Protein AF-A0A961FK27-F1 (afdb_monomer_lite)

Sequence (360 aa):
MPAPTNRRQLLAEVFAARARIEELSWQSATGVRHDESEMAHLGLHLSELIEAYRNSLGSIPLSRCPFTQQVWSRRMDISGLEGLWWDYEAPVRVAEMEPEHFVALTGSLRPSTLLEDFPFLCKPGPEVPYVLRFLMQRPGIKAVMSRLPIGPHEGTAITYFSETPAAGFAVPNEWGSSRHAFIAADGGLVTTQDRISDDEFDYDLRPYLAQGQLLWIHPDDGDLALQSGVSDCPYLDQAGRRSPLFISRGQVWTAEDPPDIEESSDDIPMVDFSDVMAEIESELDAEESPAPRAKAAPSPPPSKSAAHCPHCGGDVRPGAKFCGHCGKAMPPPSASLCPACGGEVRPGAKFCGHCGQSLK

pLDDT: mean 82.95, std 18.23, range [29.12, 98.81]

Foldseek 3Di:
DPDLDDLVVLLVLLQVLVVVLVVVVVCVVVVNDDDPVSNVVSVVVNVVSLVSLQVPFDWAFQAAAPQPRHTDTARDQQQACQRQCLQAERRRGDAEADPQFWFAKAKAKDDDPFHDAHAGKGWQFWNADWDQQVQLPDPQKAWEWEWGRRNPMIMIMITITGPGGPPPDDGAAHGSYQWNWHQDPVRDIDIDGDDDDLVRTGQPCQVCLQVQRYWYADHPDPSNDTHGHDPPDPRHPDDTGSATWIDHRRDIAGPVGDDPPPPPPPDPDPPVVVVVVVVVVVVVVVVDDDDDDDDDDDDDDDDDDFDAAPVPRHTDDPQDQARPPPRHGGDHDDFDADPVPRHTHDPPDQADPPPRHGDD

Radius of gyration: 27.5 Å; chains: 1; bounding box: 90×51×54 Å

Structure (mmCIF, N/CA/C/O backbone):
data_AF-A0A961FK27-F1
#
_entry.id   AF-A0A961FK27-F1
#
loop_
_atom_site.group_PDB
_atom_site.id
_atom_site.type_symbol
_atom_site.label_atom_id
_atom_site.label_alt_id
_atom_site.label_comp_id
_atom_site.label_asym_id
_atom_site.label_entity_id
_atom_site.label_seq_id
_atom_site.pdbx_PDB_ins_code
_atom_site.Cartn_x
_atom_site.Cartn_y
_atom_site.Cartn_z
_atom_site.occupancy
_atom_site.B_iso_or_equiv
_atom_site.auth_seq_id
_atom_site.auth_comp_id
_atom_site.auth_asym_id
_atom_site.auth_atom_id
_atom_site.pdbx_PDB_model_num
ATOM 1 N N . MET A 1 1 ? 1.743 26.028 -18.413 1.00 32.88 1 MET A N 1
ATOM 2 C CA . MET A 1 1 ? 1.292 24.795 -17.742 1.00 32.88 1 MET A CA 1
ATOM 3 C C . MET A 1 1 ? 1.045 23.782 -18.842 1.00 32.88 1 MET A C 1
ATOM 5 O O . MET A 1 1 ? 0.198 24.086 -19.678 1.00 32.88 1 MET A O 1
ATOM 9 N N . PRO A 1 2 ? 1.818 22.688 -18.957 1.00 36.44 2 PRO A N 1
ATOM 10 C CA . PRO A 1 2 ? 1.435 21.631 -19.885 1.00 36.44 2 PRO A CA 1
ATOM 11 C C . PRO A 1 2 ? 0.045 21.124 -19.472 1.00 36.44 2 PRO A C 1
ATOM 13 O O . PRO A 1 2 ? -0.284 21.111 -18.284 1.00 36.44 2 PRO A O 1
ATOM 16 N N . ALA A 1 3 ? -0.806 20.830 -20.456 1.00 35.84 3 ALA A N 1
ATOM 17 C CA . ALA A 1 3 ? -2.140 20.285 -20.219 1.00 35.84 3 ALA A CA 1
ATOM 18 C C . ALA A 1 3 ? -2.038 19.014 -19.352 1.00 35.84 3 ALA A C 1
ATOM 20 O O . ALA A 1 3 ? -1.019 18.329 -19.442 1.00 35.84 3 ALA A O 1
ATOM 21 N N . PRO A 1 4 ? -3.046 18.676 -18.525 1.00 49.88 4 PRO A N 1
ATOM 22 C CA . PRO A 1 4 ? -3.044 17.397 -17.828 1.00 49.88 4 PRO A CA 1
ATOM 23 C C . PRO A 1 4 ? -3.036 16.279 -18.875 1.00 49.88 4 PRO A C 1
ATOM 25 O O . PRO A 1 4 ? -4.046 16.021 -19.532 1.00 49.88 4 PRO A O 1
ATOM 28 N N . THR A 1 5 ? -1.870 15.665 -19.081 1.00 59.44 5 THR A N 1
ATOM 29 C CA . THR A 1 5 ? -1.715 14.486 -19.930 1.00 59.44 5 THR A CA 1
ATOM 30 C C . THR A 1 5 ? -2.660 13.411 -19.407 1.00 59.44 5 THR A C 1
ATOM 32 O O . THR A 1 5 ? -2.725 13.159 -18.203 1.00 59.44 5 THR A O 1
ATOM 35 N N . ASN A 1 6 ? -3.432 12.796 -20.303 1.00 86.25 6 ASN A N 1
ATOM 36 C CA . ASN A 1 6 ? -4.312 11.682 -19.964 1.00 86.25 6 ASN A CA 1
ATOM 37 C C . ASN A 1 6 ? -3.489 10.598 -19.240 1.00 86.25 6 ASN A C 1
ATOM 39 O O . ASN A 1 6 ? -2.493 10.138 -19.793 1.00 86.25 6 ASN A O 1
ATOM 43 N N . ARG A 1 7 ? -3.895 10.180 -18.028 1.00 91.19 7 ARG A N 1
ATOM 44 C CA . ARG A 1 7 ? -3.196 9.159 -17.217 1.00 91.19 7 ARG A CA 1
ATOM 45 C C . ARG A 1 7 ? -2.777 7.942 -18.047 1.00 91.19 7 ARG A C 1
ATOM 47 O O . ARG A 1 7 ? -1.647 7.484 -17.933 1.00 91.19 7 ARG A O 1
ATOM 54 N N . ARG A 1 8 ? -3.663 7.449 -18.919 1.00 91.56 8 ARG A N 1
ATOM 55 C CA . ARG A 1 8 ? -3.389 6.290 -19.781 1.00 91.56 8 ARG A CA 1
ATOM 56 C C . ARG A 1 8 ? -2.256 6.554 -20.771 1.00 91.56 8 ARG A C 1
ATOM 58 O O . ARG A 1 8 ? -1.428 5.681 -20.994 1.00 91.56 8 ARG A O 1
ATOM 65 N N . GLN A 1 9 ? -2.230 7.747 -21.361 1.00 93.50 9 GLN A N 1
ATOM 66 C CA . GLN A 1 9 ? -1.157 8.160 -22.263 1.00 93.50 9 GLN A CA 1
ATOM 67 C C . GLN A 1 9 ? 0.166 8.273 -21.500 1.00 93.50 9 GLN A C 1
ATOM 69 O O . GLN A 1 9 ? 1.176 7.745 -21.949 1.00 93.50 9 GLN A O 1
ATOM 74 N N . LEU A 1 10 ? 0.136 8.888 -20.317 1.00 94.81 10 LEU A N 1
ATOM 75 C CA . LEU A 1 10 ? 1.312 9.046 -19.470 1.00 94.81 10 LEU A CA 1
ATOM 76 C C . LEU A 1 10 ? 1.933 7.695 -19.086 1.00 94.81 10 LEU A C 1
ATOM 78 O O . LEU A 1 10 ? 3.140 7.516 -19.209 1.00 94.81 10 LEU A O 1
ATOM 82 N N . LEU A 1 11 ? 1.111 6.729 -18.666 1.00 96.12 11 LEU A N 1
ATOM 83 C CA . LEU A 1 11 ? 1.573 5.376 -18.343 1.00 96.12 11 LEU A CA 1
ATOM 84 C C . LEU A 1 11 ? 2.131 4.648 -19.571 1.00 96.12 11 LEU A C 1
ATOM 86 O O . LEU A 1 11 ? 3.184 4.023 -19.475 1.00 96.12 11 LEU A O 1
ATOM 90 N N . ALA A 1 12 ? 1.478 4.771 -20.731 1.00 95.88 12 ALA A N 1
ATOM 91 C CA . ALA A 1 12 ? 1.972 4.181 -21.974 1.00 95.88 12 ALA A CA 1
ATOM 92 C C . ALA A 1 12 ? 3.357 4.731 -22.364 1.00 95.88 12 ALA A C 1
ATOM 94 O O . ALA A 1 12 ? 4.239 3.958 -22.736 1.00 95.88 12 ALA A O 1
ATOM 95 N N . GLU A 1 13 ? 3.569 6.043 -22.228 1.00 97.00 13 GLU A N 1
ATOM 96 C CA . GLU A 1 13 ? 4.865 6.685 -22.477 1.00 97.00 13 GLU A CA 1
ATOM 97 C C . GLU A 1 13 ? 5.931 6.221 -21.469 1.00 97.00 13 GLU A C 1
ATOM 99 O O . GLU A 1 13 ? 7.050 5.896 -21.868 1.00 97.00 13 GLU A O 1
ATOM 104 N N . VAL A 1 14 ? 5.582 6.089 -20.181 1.00 97.06 14 VAL A N 1
ATOM 105 C CA . VAL A 1 14 ? 6.494 5.541 -19.158 1.00 97.06 14 VAL A CA 1
ATOM 106 C C . VAL A 1 14 ? 6.915 4.113 -19.495 1.00 97.06 14 VAL A C 1
ATOM 108 O O . VAL A 1 14 ? 8.103 3.795 -19.426 1.00 97.06 14 VAL A O 1
ATOM 111 N N . PHE A 1 15 ? 5.967 3.244 -19.848 1.00 96.50 15 PHE A N 1
ATOM 112 C CA . PHE A 1 15 ? 6.268 1.847 -20.159 1.00 96.50 15 PHE A CA 1
ATOM 113 C C . PHE A 1 15 ? 7.113 1.715 -21.423 1.00 96.50 15 PHE A C 1
ATOM 115 O O . PHE A 1 15 ? 8.078 0.952 -21.418 1.00 96.50 15 PHE A O 1
ATOM 122 N N . ALA A 1 16 ? 6.824 2.504 -22.460 1.00 96.50 16 ALA A N 1
ATOM 123 C CA . ALA A 1 16 ? 7.639 2.540 -23.670 1.00 96.50 16 ALA A CA 1
ATOM 124 C C . ALA A 1 16 ? 9.077 3.000 -23.376 1.00 96.50 16 ALA A C 1
ATOM 126 O O . ALA A 1 16 ? 10.031 2.368 -23.829 1.00 96.50 16 ALA A O 1
ATOM 127 N N . ALA A 1 17 ? 9.246 4.056 -22.571 1.00 96.12 17 ALA A N 1
ATOM 128 C CA . ALA A 1 17 ? 10.566 4.550 -22.187 1.00 96.12 17 ALA A CA 1
ATOM 129 C C . ALA A 1 17 ? 11.351 3.519 -21.357 1.00 96.12 17 ALA A C 1
ATOM 131 O O . ALA A 1 17 ? 12.523 3.279 -21.639 1.00 96.12 17 ALA A O 1
ATOM 132 N N . ARG A 1 18 ? 10.712 2.870 -20.370 1.00 95.69 18 ARG A N 1
ATOM 133 C CA . ARG A 1 18 ? 11.338 1.810 -19.557 1.00 95.69 18 ARG A CA 1
ATOM 134 C C . ARG A 1 18 ? 11.779 0.621 -20.413 1.00 95.69 18 ARG A C 1
ATOM 136 O O . ARG A 1 18 ? 12.932 0.218 -20.308 1.00 95.69 18 ARG A O 1
ATOM 143 N N . ALA A 1 19 ? 10.904 0.126 -21.289 1.00 94.69 19 ALA A N 1
ATOM 144 C CA . ALA A 1 19 ? 11.217 -0.990 -22.182 1.00 94.69 19 ALA A CA 1
ATOM 145 C C . ALA A 1 19 ? 12.392 -0.662 -23.116 1.00 94.69 19 ALA A C 1
ATOM 147 O O . ALA A 1 19 ? 13.288 -1.482 -23.301 1.00 94.69 19 ALA A O 1
ATOM 148 N N . ARG A 1 20 ? 12.442 0.563 -23.658 1.00 95.88 20 ARG A N 1
ATOM 149 C CA . ARG A 1 20 ? 13.555 0.992 -24.512 1.00 95.88 20 ARG A CA 1
ATOM 150 C C . ARG A 1 20 ? 14.869 1.122 -23.739 1.00 95.88 20 ARG A C 1
ATOM 152 O O . ARG A 1 20 ? 15.914 0.737 -24.253 1.00 95.88 20 ARG A O 1
ATOM 159 N N . ILE A 1 21 ? 14.833 1.640 -22.510 1.00 93.56 21 ILE A N 1
ATOM 160 C CA . ILE A 1 21 ? 16.023 1.711 -21.645 1.00 93.56 21 ILE A CA 1
ATOM 161 C C . ILE A 1 21 ? 16.544 0.307 -21.326 1.00 93.56 21 ILE A C 1
ATOM 163 O O . ILE A 1 21 ? 17.754 0.089 -21.366 1.00 93.56 21 ILE A O 1
ATOM 167 N N . GLU A 1 22 ? 15.656 -0.640 -21.028 1.00 91.69 22 GLU A N 1
ATOM 168 C CA . GLU A 1 22 ? 16.016 -2.039 -20.780 1.00 91.69 22 GLU A CA 1
ATOM 169 C C . GLU A 1 22 ? 16.667 -2.678 -22.016 1.00 91.69 22 GLU A C 1
ATOM 171 O O . GLU A 1 22 ? 17.753 -3.249 -21.911 1.00 91.69 22 GLU A O 1
ATOM 176 N N . GLU A 1 23 ? 16.081 -2.487 -23.201 1.00 92.62 23 GLU A N 1
ATOM 177 C CA . GLU A 1 23 ? 16.636 -2.960 -24.475 1.00 92.62 23 GLU A CA 1
ATOM 178 C C . GLU A 1 23 ? 18.043 -2.394 -24.743 1.00 92.62 23 GLU A C 1
ATOM 180 O O . GLU A 1 23 ? 18.971 -3.144 -25.047 1.00 92.62 23 GLU A O 1
ATOM 185 N N . LEU A 1 24 ? 18.230 -1.078 -24.588 1.00 91.25 24 LEU A N 1
ATOM 186 C CA . LEU A 1 24 ? 19.531 -0.418 -24.755 1.00 91.25 24 LEU A CA 1
ATOM 187 C C . LEU A 1 24 ? 20.557 -0.899 -23.719 1.00 91.25 24 LEU A C 1
ATOM 189 O O . LEU A 1 24 ? 21.740 -1.061 -24.029 1.00 91.25 24 LEU A O 1
ATOM 193 N N . SER A 1 25 ? 20.116 -1.156 -22.486 1.00 89.25 25 SER A N 1
ATOM 194 C CA . SER A 1 25 ? 20.975 -1.690 -21.424 1.00 89.25 25 SER A CA 1
ATOM 195 C C . SER A 1 25 ? 21.452 -3.102 -21.765 1.00 89.25 25 SER A C 1
ATOM 197 O O . SER A 1 25 ? 22.638 -3.401 -21.615 1.00 89.25 25 SER A O 1
ATOM 199 N N . TRP A 1 26 ? 20.566 -3.949 -22.296 1.00 89.62 26 TRP A N 1
ATOM 200 C CA . TRP A 1 26 ? 20.927 -5.281 -22.780 1.00 89.62 26 TRP A CA 1
ATOM 201 C C . TRP A 1 26 ? 21.892 -5.210 -23.969 1.00 89.62 26 TRP A C 1
ATOM 203 O O . TRP A 1 26 ? 22.934 -5.859 -23.944 1.00 89.62 26 TRP A O 1
ATOM 213 N N . GLN A 1 27 ? 21.618 -4.350 -24.956 1.00 89.19 27 GLN A N 1
ATOM 214 C CA . GLN A 1 27 ? 22.511 -4.125 -26.100 1.00 89.19 27 GLN A CA 1
ATOM 215 C C . GLN A 1 27 ? 23.916 -3.700 -25.655 1.00 89.19 27 GLN A C 1
ATOM 217 O O . GLN A 1 27 ? 24.909 -4.211 -26.172 1.00 89.19 27 GLN A O 1
ATOM 222 N N . SER A 1 28 ? 24.006 -2.811 -24.661 1.00 86.19 28 SER A N 1
ATOM 223 C CA . SER A 1 28 ? 25.276 -2.410 -24.045 1.00 86.19 28 SER A CA 1
ATOM 224 C C . SER A 1 28 ? 26.017 -3.612 -23.460 1.00 86.19 28 SER A C 1
ATOM 226 O O . SER A 1 28 ? 27.209 -3.789 -23.709 1.00 86.19 28 SER A O 1
ATOM 228 N N . ALA A 1 29 ? 25.304 -4.445 -22.697 1.00 88.25 29 ALA A N 1
ATOM 229 C CA . ALA A 1 29 ? 25.861 -5.616 -22.030 1.00 88.25 29 ALA A CA 1
ATOM 230 C C . ALA A 1 29 ? 26.346 -6.686 -23.024 1.00 88.25 29 ALA A C 1
ATOM 232 O O . ALA A 1 29 ? 27.349 -7.345 -22.764 1.00 88.25 29 ALA A O 1
ATOM 233 N N . THR A 1 30 ? 25.693 -6.824 -24.181 1.00 91.00 30 THR A N 1
ATOM 234 C CA . THR A 1 30 ? 26.077 -7.774 -25.240 1.00 91.00 30 THR A CA 1
ATOM 235 C C . THR A 1 30 ? 27.015 -7.177 -26.297 1.00 91.00 30 THR A C 1
ATOM 237 O O . THR A 1 30 ? 27.235 -7.787 -27.343 1.00 91.00 30 THR A O 1
ATOM 240 N N . GLY A 1 31 ? 27.553 -5.972 -26.075 1.00 85.94 31 GLY A N 1
ATOM 241 C CA . GLY A 1 31 ? 28.494 -5.315 -26.992 1.00 85.94 31 GLY A CA 1
ATOM 242 C C . GLY A 1 31 ? 27.875 -4.803 -28.300 1.00 85.94 31 GLY A C 1
ATOM 243 O O . GLY A 1 31 ? 28.600 -4.450 -29.236 1.00 85.94 31 GLY A O 1
ATOM 244 N N . VAL A 1 32 ? 26.544 -4.740 -28.385 1.00 86.81 32 VAL A N 1
ATOM 245 C CA . VAL A 1 32 ? 25.821 -4.155 -29.517 1.00 86.81 32 VAL A CA 1
ATOM 246 C C . VAL A 1 32 ? 25.917 -2.632 -29.429 1.00 86.81 32 VAL A C 1
ATOM 248 O O . VAL A 1 32 ? 25.524 -2.000 -28.445 1.00 86.81 32 VAL A O 1
ATOM 251 N N . ARG A 1 33 ? 26.451 -2.019 -30.491 1.00 80.94 33 ARG A N 1
ATOM 252 C CA . ARG A 1 33 ? 26.549 -0.560 -30.590 1.00 80.94 33 ARG A CA 1
ATOM 253 C C . ARG A 1 33 ? 25.161 0.063 -30.666 1.00 80.94 33 ARG A C 1
ATOM 255 O O . ARG A 1 33 ? 24.382 -0.265 -31.556 1.00 80.94 33 ARG A O 1
ATOM 262 N N . HIS A 1 34 ? 24.924 1.026 -29.794 1.00 80.81 34 HIS A N 1
ATOM 263 C CA . HIS A 1 34 ? 23.740 1.869 -29.756 1.00 80.81 34 HIS A CA 1
ATOM 264 C C . HIS A 1 34 ? 24.176 3.316 -29.484 1.00 80.81 34 HIS A C 1
ATOM 266 O O . HIS A 1 34 ? 25.346 3.583 -29.195 1.00 80.81 34 HIS A O 1
ATOM 272 N N . ASP A 1 35 ? 23.253 4.260 -29.639 1.00 83.75 35 ASP A N 1
ATOM 273 C CA . ASP A 1 35 ? 23.514 5.669 -29.364 1.00 83.75 35 ASP A CA 1
ATOM 274 C C . ASP A 1 35 ? 23.483 5.922 -27.848 1.00 83.75 35 ASP A C 1
ATOM 276 O O . ASP A 1 35 ? 22.423 5.905 -27.224 1.00 83.75 35 ASP A O 1
ATOM 280 N N . GLU A 1 36 ? 24.647 6.179 -27.245 1.00 79.88 36 GLU A N 1
ATOM 281 C CA . GLU A 1 36 ? 24.761 6.488 -25.811 1.00 79.88 36 GLU A CA 1
ATOM 282 C C . GLU A 1 36 ? 23.948 7.735 -25.413 1.00 79.88 36 GLU A C 1
ATOM 284 O O . GLU A 1 36 ? 23.478 7.844 -24.276 1.00 79.88 36 GLU A O 1
ATOM 289 N N . SER A 1 37 ? 23.734 8.674 -26.345 1.00 89.38 37 SER A N 1
ATOM 290 C CA . SER A 1 37 ? 22.927 9.867 -26.083 1.00 89.38 37 SER A CA 1
ATOM 291 C C . SER A 1 37 ? 21.433 9.547 -25.985 1.00 89.38 37 SER A C 1
ATOM 293 O O . SER A 1 37 ? 20.716 10.220 -25.245 1.00 89.38 37 SER A O 1
ATOM 295 N N . GLU A 1 38 ? 20.961 8.488 -26.653 1.00 92.50 38 GLU A N 1
ATOM 296 C CA . GLU A 1 38 ? 19.568 8.037 -26.585 1.00 92.50 38 GLU A CA 1
ATOM 297 C C . GLU A 1 38 ? 19.201 7.619 -25.157 1.00 92.50 38 GLU A C 1
ATOM 299 O O . GLU A 1 38 ? 18.191 8.077 -24.620 1.00 92.50 38 GLU A O 1
ATOM 304 N N . MET A 1 39 ? 20.054 6.825 -24.501 1.00 89.94 39 MET A N 1
ATOM 305 C CA . MET A 1 39 ? 19.828 6.367 -23.126 1.00 89.94 39 MET A CA 1
ATOM 306 C C . MET A 1 39 ? 19.745 7.543 -22.142 1.00 89.94 39 MET A C 1
ATOM 308 O O . MET A 1 39 ? 18.864 7.573 -21.281 1.00 89.94 39 MET A O 1
ATOM 312 N N . ALA A 1 40 ? 20.618 8.543 -22.296 1.00 91.19 40 ALA A N 1
ATOM 313 C CA . ALA A 1 40 ? 20.594 9.745 -21.467 1.00 91.19 40 ALA A CA 1
ATOM 314 C C . ALA A 1 40 ? 19.307 10.566 -21.675 1.00 91.19 40 ALA A C 1
ATOM 316 O O . ALA A 1 40 ? 18.680 10.987 -20.699 1.00 91.19 40 ALA A O 1
ATOM 317 N N . HIS A 1 41 ? 18.880 10.762 -22.928 1.00 94.94 41 HIS A N 1
ATOM 318 C CA . HIS A 1 41 ? 17.632 11.464 -23.241 1.00 94.94 41 HIS A CA 1
ATOM 319 C C . HIS A 1 41 ? 16.403 10.721 -22.705 1.00 94.94 41 HIS A C 1
ATOM 321 O O . HIS A 1 41 ? 15.528 11.347 -22.107 1.00 94.94 41 HIS A O 1
ATOM 327 N N . LEU A 1 42 ? 16.355 9.394 -22.854 1.00 94.69 42 LEU A N 1
ATOM 328 C CA . LEU A 1 42 ? 15.283 8.561 -22.307 1.00 94.69 42 LEU A CA 1
ATOM 329 C C . LEU A 1 42 ? 15.245 8.615 -20.781 1.00 94.69 42 LEU A C 1
ATOM 331 O O . LEU A 1 42 ? 14.161 8.694 -20.213 1.00 94.69 42 LEU A O 1
ATOM 335 N N . GLY A 1 43 ? 16.400 8.626 -20.112 1.00 93.50 43 GLY A N 1
ATOM 336 C CA . GLY A 1 43 ? 16.476 8.771 -18.658 1.00 93.50 43 GLY A CA 1
ATOM 337 C C . GLY A 1 43 ? 15.897 10.101 -18.163 1.00 93.50 43 GLY A C 1
ATOM 338 O O . GLY A 1 43 ? 15.106 10.115 -17.217 1.00 93.50 43 GLY A O 1
ATOM 339 N N . LEU A 1 44 ? 16.233 11.214 -18.827 1.00 95.56 44 LEU A N 1
ATOM 340 C CA . LEU A 1 44 ? 15.661 12.530 -18.516 1.00 95.56 44 LEU A CA 1
ATOM 341 C C . LEU A 1 44 ? 14.151 12.560 -18.772 1.00 95.56 44 LEU A C 1
ATOM 343 O O . LEU A 1 44 ? 13.388 12.961 -17.895 1.00 95.56 44 LEU A O 1
ATOM 347 N N . HIS A 1 45 ? 13.717 12.070 -19.932 1.00 95.56 45 HIS A N 1
ATOM 348 C CA . HIS A 1 45 ? 12.304 12.027 -20.290 1.00 95.56 45 HIS A CA 1
ATOM 349 C C . HIS A 1 45 ? 11.491 11.148 -19.327 1.00 95.56 45 HIS A C 1
ATOM 351 O O . HIS A 1 45 ? 10.438 11.558 -18.845 1.00 95.56 45 HIS A O 1
ATOM 357 N N . LEU A 1 46 ? 12.004 9.969 -18.962 1.00 96.19 46 LEU A N 1
ATOM 358 C CA . LEU A 1 46 ? 11.376 9.091 -17.975 1.00 96.19 46 LEU A CA 1
ATOM 359 C C . LEU A 1 46 ? 11.242 9.785 -16.614 1.00 96.19 46 LEU A C 1
ATOM 361 O O . LEU A 1 46 ? 10.211 9.639 -15.956 1.00 96.19 46 LEU A O 1
ATOM 365 N N . SER A 1 47 ? 12.245 10.563 -16.197 1.00 95.94 47 SER A N 1
ATOM 366 C CA . SER A 1 47 ? 12.165 11.358 -14.969 1.00 95.94 47 SER A CA 1
ATOM 367 C C . SER A 1 47 ? 11.025 12.383 -15.027 1.00 95.94 47 SER A C 1
ATOM 369 O O . SER A 1 47 ? 10.262 12.491 -14.065 1.00 95.94 47 SER A O 1
ATOM 371 N N . GLU A 1 48 ? 10.870 13.095 -16.147 1.00 96.75 48 GLU A N 1
ATOM 372 C CA . GLU A 1 48 ? 9.778 14.059 -16.357 1.00 96.75 48 GLU A CA 1
ATOM 373 C C . GLU A 1 48 ? 8.402 13.378 -16.329 1.00 96.75 48 GLU A C 1
ATOM 375 O O . GLU A 1 48 ? 7.478 13.863 -15.673 1.00 96.75 48 GLU A O 1
ATOM 380 N N . LEU A 1 49 ? 8.266 12.222 -16.987 1.00 96.81 49 LEU A N 1
ATOM 381 C CA . LEU A 1 49 ? 7.024 11.445 -17.005 1.00 96.81 49 LEU A CA 1
ATOM 382 C C . LEU A 1 49 ? 6.654 10.920 -15.609 1.00 96.81 49 LEU A C 1
ATOM 384 O O . LEU A 1 49 ? 5.498 11.017 -15.191 1.00 96.81 49 LEU A O 1
ATOM 388 N N . ILE A 1 50 ? 7.629 10.394 -14.859 1.00 96.00 50 ILE A N 1
ATOM 389 C CA . ILE A 1 50 ? 7.431 9.925 -13.478 1.00 96.00 50 ILE A CA 1
ATOM 390 C C . ILE A 1 50 ? 7.009 11.082 -12.570 1.00 96.00 50 ILE A C 1
ATOM 392 O O . ILE A 1 50 ? 6.133 10.908 -11.718 1.00 96.00 50 ILE A O 1
ATOM 396 N N . GLU A 1 51 ? 7.607 12.262 -12.733 1.00 95.62 51 GLU A N 1
ATOM 397 C CA . GLU A 1 51 ? 7.223 13.451 -11.975 1.00 95.62 51 GLU A CA 1
ATOM 398 C C . GLU A 1 51 ? 5.807 13.919 -12.331 1.00 95.62 51 GLU A C 1
ATOM 400 O O . GLU A 1 51 ? 5.004 14.180 -11.430 1.00 95.62 51 GLU A O 1
ATOM 405 N N . ALA A 1 52 ? 5.459 13.952 -13.619 1.00 95.38 52 ALA A N 1
ATOM 406 C CA . ALA A 1 52 ? 4.103 14.253 -14.066 1.00 95.38 52 ALA A CA 1
ATOM 407 C C . ALA A 1 52 ? 3.083 13.261 -13.479 1.00 95.38 52 ALA A C 1
ATOM 409 O O . ALA A 1 52 ? 2.034 13.682 -12.988 1.00 95.38 52 ALA A O 1
ATOM 410 N N . TYR A 1 53 ? 3.413 11.964 -13.444 1.00 96.50 53 TYR A N 1
ATOM 411 C CA . TYR A 1 53 ? 2.554 10.933 -12.853 1.00 96.50 53 TYR A CA 1
ATOM 412 C C . TYR A 1 53 ? 2.389 11.170 -11.354 1.00 96.50 53 TYR A C 1
ATOM 414 O O . TYR A 1 53 ? 1.262 11.247 -10.864 1.00 96.50 53 TYR A O 1
ATOM 422 N N . ARG A 1 54 ? 3.497 11.376 -10.632 1.00 95.19 54 ARG A N 1
ATOM 423 C CA . ARG A 1 54 ? 3.492 11.655 -9.189 1.00 95.19 54 ARG A CA 1
ATOM 424 C C . ARG A 1 54 ? 2.618 12.865 -8.851 1.00 95.19 54 ARG A C 1
ATOM 426 O O . ARG A 1 54 ? 1.859 12.820 -7.886 1.00 95.19 54 ARG A O 1
ATOM 433 N N . ASN A 1 55 ? 2.707 13.926 -9.649 1.00 93.88 55 ASN A N 1
ATOM 434 C CA . ASN A 1 55 ? 1.944 15.159 -9.455 1.00 93.88 55 ASN A CA 1
ATOM 435 C C . ASN A 1 55 ? 0.459 15.015 -9.822 1.00 93.88 55 ASN A C 1
ATOM 437 O O . ASN A 1 55 ? -0.354 15.821 -9.374 1.00 93.88 55 ASN A O 1
ATOM 441 N N . SER A 1 56 ? 0.097 13.993 -10.602 1.00 93.31 56 SER A N 1
ATOM 442 C CA . SER A 1 56 ? -1.297 13.693 -10.943 1.00 93.31 56 SER A CA 1
ATOM 443 C C . SER A 1 56 ? -2.050 12.914 -9.856 1.00 93.31 56 SER A C 1
ATOM 445 O O . SER A 1 56 ? -3.277 12.848 -9.904 1.00 93.31 56 SER A O 1
ATOM 447 N N . LEU A 1 57 ? -1.342 12.340 -8.871 1.00 95.00 57 LEU A N 1
ATOM 448 C CA . LEU A 1 57 ? -1.951 11.536 -7.811 1.00 95.00 57 LEU A CA 1
ATOM 449 C C . LEU A 1 57 ? -2.891 12.376 -6.935 1.00 95.00 57 LEU A C 1
ATOM 451 O O . LEU A 1 57 ? -2.477 13.344 -6.289 1.00 95.00 57 LEU A O 1
ATOM 455 N N . GLY A 1 58 ? -4.159 11.965 -6.884 1.00 93.06 58 GLY A N 1
ATOM 456 C CA . GLY A 1 58 ? -5.183 12.572 -6.037 1.00 93.06 58 GLY A CA 1
ATOM 457 C C . GLY A 1 58 ? -5.028 12.180 -4.568 1.00 93.06 58 GLY A C 1
ATOM 458 O O . GLY A 1 58 ? -4.538 11.098 -4.256 1.00 93.06 58 GLY A O 1
ATOM 459 N N . SER A 1 59 ? -5.457 13.061 -3.660 1.00 95.31 59 SER A N 1
ATOM 460 C CA . SER A 1 59 ? -5.549 12.751 -2.228 1.00 95.31 59 SER A CA 1
ATOM 461 C C . SER A 1 59 ? -6.824 11.958 -1.956 1.00 95.31 59 SER A C 1
ATOM 463 O O . SER A 1 59 ? -7.927 12.471 -2.151 1.00 95.31 59 SER A O 1
ATOM 465 N N . ILE A 1 60 ? -6.665 10.707 -1.535 1.00 96.19 60 ILE A N 1
ATOM 466 C CA . ILE A 1 60 ? -7.756 9.765 -1.307 1.00 96.19 60 ILE A CA 1
ATOM 467 C C . ILE A 1 60 ? -8.017 9.665 0.196 1.00 96.19 60 ILE A C 1
ATOM 469 O O . ILE A 1 60 ? -7.098 9.297 0.931 1.00 96.19 60 ILE A O 1
ATOM 473 N N . PRO A 1 61 ? -9.228 9.987 0.682 1.00 96.94 61 PRO A N 1
ATOM 474 C CA . PRO A 1 61 ? -9.585 9.782 2.078 1.00 96.94 61 PRO A CA 1
ATOM 475 C C . PRO A 1 61 ? -9.774 8.282 2.323 1.00 96.94 61 PRO A C 1
ATOM 477 O O . PRO A 1 61 ? -10.639 7.649 1.724 1.00 96.94 61 PRO A O 1
ATOM 480 N N . LEU A 1 62 ? -8.924 7.704 3.171 1.00 96.19 62 LEU A N 1
ATOM 481 C CA . LEU A 1 62 ? -8.865 6.255 3.389 1.00 96.19 62 LEU A CA 1
ATOM 482 C C . LEU A 1 62 ? -9.362 5.861 4.772 1.00 96.19 62 LEU A C 1
ATOM 484 O O . LEU A 1 62 ? -9.859 4.757 4.953 1.00 96.19 62 LEU A O 1
ATOM 488 N N . SER A 1 63 ? -9.203 6.721 5.773 1.00 98.00 63 SER A N 1
ATOM 489 C CA . SER A 1 63 ? -9.483 6.341 7.153 1.00 98.00 63 SER A CA 1
ATOM 490 C C . SER A 1 63 ? -9.842 7.545 8.014 1.00 98.00 63 SER A C 1
ATOM 492 O O . SER A 1 63 ? -9.814 8.692 7.568 1.00 98.00 63 SER A O 1
ATOM 494 N N . ARG A 1 64 ? -10.157 7.288 9.280 1.00 97.81 64 ARG A N 1
ATOM 495 C CA . ARG A 1 64 ? -10.337 8.307 10.310 1.00 97.81 64 ARG A CA 1
ATOM 496 C C . ARG A 1 64 ? -9.564 7.884 11.549 1.00 97.81 64 ARG A C 1
ATOM 498 O O . ARG A 1 64 ? -9.718 6.768 12.035 1.00 97.81 64 ARG A O 1
ATOM 505 N N . CYS A 1 65 ? -8.725 8.777 12.061 1.00 97.44 65 CYS A N 1
ATOM 506 C CA . CYS A 1 65 ? -7.917 8.497 13.239 1.00 97.44 65 CYS A CA 1
ATOM 507 C C . CYS A 1 65 ? -8.832 8.224 14.448 1.00 97.44 65 CYS A C 1
ATOM 509 O O . CYS A 1 65 ? -9.643 9.085 14.797 1.00 97.44 65 CYS A O 1
ATOM 511 N N . PRO A 1 66 ? -8.698 7.081 15.139 1.00 97.81 66 PRO A N 1
ATOM 512 C CA . PRO A 1 66 ? -9.565 6.742 16.263 1.00 97.81 66 PRO A CA 1
ATOM 513 C C . PRO A 1 66 ? -9.308 7.584 17.518 1.00 97.81 66 PRO A C 1
ATOM 515 O O . PRO A 1 66 ? -10.148 7.597 18.417 1.00 97.81 66 PRO A O 1
ATOM 518 N N . PHE A 1 67 ? -8.184 8.302 17.573 1.00 96.25 67 PHE A N 1
ATOM 519 C CA . PHE A 1 67 ? -7.804 9.157 18.699 1.00 96.25 67 PHE A CA 1
ATOM 520 C C . PHE A 1 67 ? -8.219 10.615 18.485 1.00 96.25 67 PHE A C 1
ATOM 522 O O . PHE A 1 67 ? -8.802 11.229 19.374 1.00 96.25 67 PHE A O 1
ATOM 529 N N . THR A 1 68 ? -7.979 11.165 17.290 1.00 96.00 68 THR A N 1
ATOM 530 C CA . THR A 1 68 ? -8.263 12.582 16.985 1.00 96.00 68 THR A CA 1
ATOM 531 C C . THR A 1 68 ? -9.559 12.796 16.217 1.00 96.00 68 THR A C 1
ATOM 533 O O . THR A 1 68 ? -9.986 13.937 16.056 1.00 96.00 68 THR A O 1
ATOM 536 N N . GLN A 1 69 ? -10.167 11.725 15.702 1.00 96.06 69 GLN A N 1
ATOM 537 C CA . GLN A 1 69 ? -11.314 11.765 14.795 1.00 96.06 69 GLN A CA 1
ATOM 538 C C . GLN A 1 69 ? -11.045 12.526 13.489 1.00 96.06 69 GLN A C 1
ATOM 540 O O . GLN A 1 69 ? -11.986 12.818 12.762 1.00 96.06 69 GLN A O 1
ATOM 545 N N . GLN A 1 70 ? -9.797 12.847 13.145 1.00 96.19 70 GLN A N 1
ATOM 546 C CA . GLN A 1 70 ? -9.473 13.500 11.875 1.00 96.19 70 GLN A CA 1
ATOM 547 C C . GLN A 1 70 ? -9.456 12.485 10.729 1.00 96.19 70 GLN A C 1
ATOM 549 O O . GLN A 1 70 ? -8.994 11.358 10.908 1.00 96.19 70 GLN A O 1
ATOM 554 N N . VAL A 1 71 ? -9.946 12.892 9.553 1.00 97.25 71 VAL A N 1
ATOM 555 C CA . VAL A 1 71 ? -9.807 12.092 8.329 1.00 97.25 71 VAL A CA 1
ATOM 556 C C . VAL A 1 71 ? -8.331 11.977 7.980 1.00 97.25 71 VAL A C 1
ATOM 558 O O . VAL A 1 71 ? -7.599 12.967 7.997 1.00 97.25 71 VAL A O 1
ATOM 561 N N . TRP A 1 72 ? -7.920 10.759 7.662 1.00 95.88 72 TRP A N 1
ATOM 562 C CA . TRP A 1 72 ? -6.603 10.446 7.154 1.00 95.88 72 TRP A CA 1
ATOM 563 C C . TRP A 1 72 ? -6.703 10.112 5.666 1.00 95.88 72 TRP A C 1
ATOM 565 O O . TRP A 1 72 ? -7.511 9.270 5.255 1.00 95.88 72 TRP A O 1
ATOM 575 N N . SER A 1 73 ? -5.871 10.781 4.874 1.00 95.69 73 SER A N 1
ATOM 576 C CA . SER A 1 73 ? -5.841 10.651 3.421 1.00 95.69 73 SER A CA 1
ATOM 577 C C . SER A 1 73 ? -4.434 10.339 2.937 1.00 95.69 73 SER A C 1
ATOM 579 O O . SER A 1 73 ? -3.457 10.725 3.580 1.00 95.69 73 SER A O 1
ATOM 581 N N . ARG A 1 74 ? -4.337 9.707 1.768 1.00 94.81 74 ARG A N 1
ATOM 582 C CA . ARG A 1 74 ? -3.065 9.420 1.100 1.00 94.81 74 ARG A CA 1
ATOM 583 C C . ARG A 1 74 ? -3.132 9.766 -0.375 1.00 94.81 74 ARG A C 1
ATOM 585 O O . ARG A 1 74 ? -4.154 9.523 -1.018 1.00 94.81 74 ARG A O 1
ATOM 592 N N . ARG A 1 75 ? -2.034 10.274 -0.940 1.00 95.38 75 ARG A N 1
ATOM 593 C CA . ARG A 1 75 ? -1.912 10.370 -2.399 1.00 95.38 75 ARG A CA 1
ATOM 594 C C . ARG A 1 75 ? -1.661 9.008 -3.037 1.00 95.38 75 ARG A C 1
ATOM 596 O O . ARG A 1 75 ? -0.608 8.401 -2.840 1.00 95.38 75 ARG A O 1
ATOM 603 N N . MET A 1 76 ? -2.644 8.536 -3.797 1.00 95.62 76 MET A N 1
ATOM 604 C CA . MET A 1 76 ? -2.703 7.164 -4.294 1.00 95.62 76 MET A CA 1
ATOM 605 C C . MET A 1 76 ? -3.369 7.101 -5.666 1.00 95.62 76 MET A C 1
ATOM 607 O O . MET A 1 76 ? -4.255 7.899 -5.970 1.00 95.62 76 MET A O 1
ATOM 611 N N . ASP A 1 77 ? -2.945 6.143 -6.489 1.00 96.75 77 ASP A N 1
ATOM 612 C CA . ASP A 1 77 ? -3.644 5.829 -7.731 1.00 96.75 77 ASP A CA 1
ATOM 613 C C . ASP A 1 77 ? -4.665 4.718 -7.490 1.00 96.75 77 ASP A C 1
ATOM 615 O O . ASP A 1 77 ? -4.311 3.562 -7.259 1.00 96.75 77 ASP A O 1
ATOM 619 N N . ILE A 1 78 ? -5.940 5.092 -7.529 1.00 96.69 78 ILE A N 1
ATOM 620 C CA . ILE A 1 78 ? -7.076 4.178 -7.367 1.00 96.69 78 ILE A CA 1
ATOM 621 C C . ILE A 1 78 ? -7.789 3.910 -8.697 1.00 96.69 78 ILE A C 1
ATOM 623 O O . ILE A 1 78 ? -8.881 3.351 -8.712 1.00 96.69 78 ILE A O 1
ATOM 627 N N . SER A 1 79 ? -7.214 4.338 -9.823 1.00 95.69 79 SER A N 1
ATOM 628 C CA . SER A 1 79 ? -7.854 4.182 -11.136 1.00 95.69 79 SER A CA 1
ATOM 629 C C . SER A 1 79 ? -7.716 2.761 -11.691 1.00 95.69 79 SER A C 1
ATOM 631 O O . SER A 1 79 ? -8.533 2.371 -12.518 1.00 95.69 79 SER A O 1
ATOM 633 N N . GLY A 1 80 ? -6.707 2.020 -11.227 1.00 95.19 80 GLY A N 1
ATOM 634 C CA . GLY A 1 80 ? -6.364 0.658 -11.638 1.00 95.19 80 GLY A CA 1
ATOM 635 C C . GLY A 1 80 ? -4.994 0.246 -11.083 1.00 95.19 80 GLY A C 1
ATOM 636 O O . GLY A 1 80 ? -4.262 1.076 -10.524 1.00 95.19 80 GLY A O 1
ATOM 637 N N . LEU A 1 81 ? -4.668 -1.041 -11.193 1.00 97.00 81 LEU A N 1
ATOM 638 C CA . LEU A 1 81 ? -3.406 -1.630 -10.730 1.00 97.00 81 LEU A CA 1
ATOM 639 C C . LEU A 1 81 ? -2.242 -1.391 -11.697 1.00 97.00 81 LEU A C 1
ATOM 641 O O . LEU A 1 81 ? -1.087 -1.585 -11.324 1.00 97.00 81 LEU A O 1
ATOM 645 N N . GLU A 1 82 ? -2.524 -0.912 -12.907 1.00 95.88 82 GLU A N 1
ATOM 646 C CA . GLU A 1 82 ? -1.524 -0.518 -13.899 1.00 95.88 82 GLU A CA 1
ATOM 647 C C . GLU A 1 82 ? -0.837 0.823 -13.568 1.00 95.88 82 GLU A C 1
ATOM 649 O O . GLU A 1 82 ? 0.163 1.195 -14.184 1.00 95.88 82 GLU A O 1
ATOM 654 N N . GLY A 1 83 ? -1.332 1.553 -12.565 1.00 97.06 83 GLY A N 1
ATOM 655 C CA . GLY A 1 83 ? -0.695 2.759 -12.041 1.00 97.06 83 GLY A CA 1
ATOM 656 C C . GLY A 1 83 ? 0.626 2.477 -11.318 1.00 97.06 83 GLY A C 1
ATOM 657 O O . GLY A 1 83 ? 0.708 1.596 -10.467 1.00 97.06 83 GLY A O 1
ATOM 658 N N . LEU A 1 84 ? 1.650 3.308 -11.548 1.00 97.50 84 LEU A N 1
ATOM 659 C CA . LEU A 1 84 ? 2.986 3.176 -10.935 1.00 97.50 84 LEU A CA 1
ATOM 660 C C . LEU A 1 84 ? 3.003 3.274 -9.396 1.00 97.50 84 LEU A C 1
ATOM 662 O O . LEU A 1 84 ? 4.048 3.073 -8.783 1.00 97.50 84 LEU A O 1
ATOM 666 N N . TRP A 1 85 ? 1.885 3.607 -8.744 1.00 97.06 85 TRP A N 1
ATOM 667 C CA . TRP A 1 85 ? 1.771 3.542 -7.281 1.00 97.06 85 TRP A CA 1
ATOM 668 C C . TRP A 1 85 ? 1.857 2.087 -6.777 1.00 97.06 85 TRP A C 1
ATOM 670 O O . TRP A 1 85 ? 2.383 1.840 -5.685 1.00 97.06 85 TRP A O 1
ATOM 680 N N . TRP A 1 86 ? 1.381 1.152 -7.610 1.00 97.44 86 TRP A N 1
ATOM 681 C CA . TRP A 1 86 ? 1.283 -0.292 -7.381 1.00 97.44 86 TRP A CA 1
ATOM 682 C C . TRP A 1 86 ? 2.488 -1.100 -7.874 1.00 97.44 86 TRP A C 1
ATOM 684 O O . TRP A 1 86 ? 2.518 -2.316 -7.680 1.00 97.44 86 TRP A O 1
ATOM 694 N N . ASP A 1 87 ? 3.471 -0.444 -8.494 1.00 96.75 87 ASP A N 1
ATOM 695 C CA . ASP A 1 87 ? 4.747 -1.057 -8.861 1.00 96.75 87 ASP A CA 1
ATOM 696 C C . ASP A 1 87 ? 5.491 -1.450 -7.579 1.00 96.75 87 ASP A C 1
ATOM 698 O O . ASP A 1 87 ? 5.922 -0.590 -6.814 1.00 96.75 87 ASP A O 1
ATOM 702 N N . TYR A 1 88 ? 5.598 -2.750 -7.304 1.00 94.31 88 TYR A N 1
ATOM 703 C CA . TYR A 1 88 ? 6.134 -3.252 -6.040 1.00 94.31 88 TYR A CA 1
ATOM 704 C C . TYR A 1 88 ? 7.618 -2.909 -5.855 1.00 94.31 88 TYR A C 1
ATOM 706 O O . TYR A 1 88 ? 8.072 -2.659 -4.733 1.00 94.31 88 TYR A O 1
ATOM 714 N N . GLU A 1 89 ? 8.386 -2.882 -6.941 1.00 91.31 89 GLU A N 1
ATOM 715 C CA . GLU A 1 89 ? 9.839 -2.698 -6.907 1.00 91.31 89 GLU A CA 1
ATOM 716 C C . GLU A 1 89 ? 10.226 -1.224 -7.050 1.00 91.31 89 GLU A C 1
ATOM 718 O O . GLU A 1 89 ? 11.080 -0.714 -6.313 1.00 91.31 89 GLU A O 1
ATOM 723 N N . ALA A 1 90 ? 9.546 -0.505 -7.943 1.00 92.75 90 ALA A N 1
ATOM 724 C CA . ALA A 1 90 ? 9.799 0.900 -8.231 1.00 92.75 90 ALA A CA 1
ATOM 725 C C . ALA A 1 90 ? 8.544 1.780 -8.066 1.00 92.75 90 ALA A C 1
ATOM 727 O O . ALA A 1 90 ? 8.207 2.541 -8.981 1.00 92.75 90 ALA A O 1
ATOM 728 N N . PRO A 1 91 ? 7.888 1.774 -6.885 1.00 95.06 91 PRO A N 1
ATOM 729 C CA . PRO A 1 91 ? 6.657 2.527 -6.685 1.00 95.06 91 PRO A CA 1
ATOM 730 C C . PRO A 1 91 ? 6.900 4.031 -6.798 1.00 95.06 91 PRO A C 1
ATOM 732 O O . PRO A 1 91 ? 7.826 4.575 -6.173 1.00 95.06 91 PRO A O 1
ATOM 735 N N . VAL A 1 92 ? 6.024 4.714 -7.533 1.00 95.06 92 VAL A N 1
ATOM 736 C CA . VAL A 1 92 ? 5.986 6.176 -7.625 1.00 95.06 92 VAL A CA 1
ATOM 737 C C . VAL A 1 92 ? 4.969 6.712 -6.625 1.00 95.06 92 VAL A C 1
ATOM 739 O O . VAL A 1 92 ? 3.760 6.680 -6.849 1.00 95.06 92 VAL A O 1
ATOM 742 N N . ARG A 1 93 ? 5.488 7.217 -5.505 1.00 93.00 93 ARG A N 1
ATOM 743 C CA . ARG A 1 93 ? 4.711 7.773 -4.389 1.00 93.00 93 ARG A CA 1
ATOM 744 C C . ARG A 1 93 ? 5.148 9.197 -4.091 1.00 93.00 93 ARG A C 1
ATOM 746 O O . ARG A 1 93 ? 6.221 9.634 -4.523 1.00 93.00 93 ARG A O 1
ATOM 753 N N . VAL A 1 94 ? 4.311 9.917 -3.355 1.00 89.75 94 VAL A N 1
ATOM 754 C CA . VAL A 1 94 ? 4.689 11.198 -2.761 1.00 89.75 94 VAL A CA 1
ATOM 755 C C . VAL A 1 94 ? 5.153 10.934 -1.337 1.00 89.75 94 VAL A C 1
ATOM 757 O O . VAL A 1 94 ? 4.453 10.265 -0.588 1.00 89.75 94 VAL A O 1
ATOM 760 N N . ALA A 1 95 ? 6.327 11.446 -0.969 1.00 83.25 95 ALA A N 1
ATOM 761 C CA . ALA A 1 95 ? 6.743 11.445 0.425 1.00 83.25 95 ALA A CA 1
ATOM 762 C C . ALA A 1 95 ? 5.898 12.480 1.180 1.00 83.25 95 ALA A C 1
ATOM 764 O O . ALA A 1 95 ? 5.939 13.671 0.864 1.00 83.25 95 ALA A O 1
ATOM 765 N N . GLU A 1 96 ? 5.106 12.017 2.140 1.00 83.31 96 GLU A N 1
ATOM 766 C CA . GLU A 1 96 ? 4.225 12.857 2.949 1.00 83.31 96 GLU A CA 1
ATOM 767 C C . GLU A 1 96 ? 4.716 12.857 4.405 1.00 83.31 96 GLU A C 1
ATOM 769 O O . GLU A 1 96 ? 5.397 11.930 4.852 1.00 83.31 96 GLU A O 1
ATOM 774 N N . MET A 1 97 ? 4.427 13.938 5.134 1.00 83.88 97 MET A N 1
ATOM 775 C CA . MET A 1 97 ? 4.624 13.947 6.583 1.00 83.88 97 MET A CA 1
ATOM 776 C C . MET A 1 97 ? 3.518 13.115 7.209 1.00 83.88 97 MET A C 1
ATOM 778 O O . MET A 1 97 ? 2.337 13.383 6.974 1.00 83.88 97 MET A O 1
ATOM 782 N N . GLU A 1 98 ? 3.899 12.124 8.005 1.00 86.25 98 GLU A N 1
ATOM 783 C CA . GLU A 1 98 ? 2.915 11.271 8.651 1.00 86.25 98 GLU A CA 1
ATOM 784 C C . GLU A 1 98 ? 2.289 11.973 9.860 1.00 86.25 98 GLU A C 1
ATOM 786 O O . GLU A 1 98 ? 3.003 12.591 10.658 1.00 86.25 98 GLU A O 1
ATOM 791 N N . PRO A 1 99 ? 0.958 11.897 10.028 1.00 86.25 99 PRO A N 1
ATOM 792 C CA . PRO A 1 99 ? 0.308 12.392 11.234 1.00 86.25 99 PRO A CA 1
ATOM 793 C C . PRO A 1 99 ? 0.801 11.657 12.481 1.00 86.25 99 PRO A C 1
ATOM 795 O O . PRO A 1 99 ? 1.116 10.476 12.424 1.00 86.25 99 PRO A O 1
ATOM 798 N N . GLU A 1 100 ? 0.780 12.335 13.628 1.00 85.62 100 GLU A N 1
ATOM 799 C CA . GLU A 1 100 ? 1.352 11.849 14.896 1.00 85.62 100 GLU A CA 1
ATOM 800 C C . GLU A 1 100 ? 0.933 10.421 15.286 1.00 85.62 100 GLU A C 1
ATOM 802 O O . GLU A 1 100 ? 1.757 9.635 15.746 1.00 85.62 100 GLU A O 1
ATOM 807 N N . HIS A 1 101 ? -0.343 10.085 15.087 1.00 92.12 101 HIS A N 1
ATOM 808 C CA . HIS A 1 101 ? -0.885 8.781 15.461 1.00 92.12 101 HIS A CA 1
ATOM 809 C C . HIS A 1 101 ? -0.745 7.730 14.356 1.00 92.12 101 HIS A C 1
ATOM 811 O O . HIS A 1 101 ? -1.074 6.578 14.607 1.00 92.12 101 HIS A O 1
ATOM 817 N N . PHE A 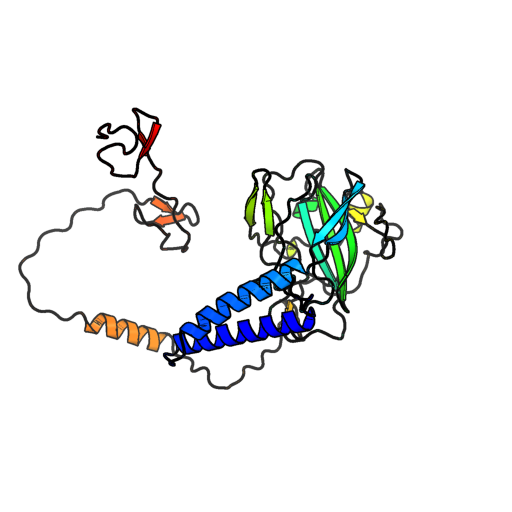1 102 ? -0.344 8.088 13.133 1.00 92.81 102 PHE A N 1
ATOM 818 C CA . PHE A 1 102 ? -0.247 7.132 12.029 1.00 92.81 102 PHE A CA 1
ATOM 819 C C . PHE A 1 102 ? 0.927 6.172 12.243 1.00 92.81 102 PHE A C 1
ATOM 821 O O . PHE A 1 102 ? 2.015 6.579 12.644 1.00 92.81 102 PHE A O 1
ATOM 828 N N . VAL A 1 103 ? 0.699 4.892 11.952 1.00 91.25 103 VAL A N 1
ATOM 829 C CA . VAL A 1 103 ? 1.726 3.846 12.042 1.00 91.25 103 VAL A CA 1
ATOM 830 C C . VAL A 1 103 ? 1.982 3.218 10.683 1.00 91.25 103 VAL A C 1
ATOM 832 O O . VAL A 1 103 ? 3.129 3.104 10.268 1.00 91.25 103 VAL A O 1
ATOM 835 N N . ALA A 1 104 ? 0.928 2.761 10.007 1.00 92.69 104 ALA A N 1
ATOM 836 C CA . ALA A 1 104 ? 1.068 1.990 8.781 1.00 92.69 104 ALA A CA 1
ATOM 837 C C . ALA A 1 104 ? -0.212 1.970 7.947 1.00 92.69 104 ALA A C 1
ATOM 839 O O . ALA A 1 104 ? -1.323 2.045 8.475 1.00 92.69 104 ALA A O 1
ATOM 840 N N . LEU A 1 105 ? -0.034 1.758 6.643 1.00 95.00 105 LEU A N 1
ATOM 841 C CA . LEU A 1 105 ? -1.089 1.413 5.700 1.00 95.00 105 LEU A CA 1
ATOM 842 C C . LEU A 1 105 ? -0.741 0.074 5.045 1.00 95.00 105 LEU A C 1
ATOM 844 O O . LEU A 1 105 ? 0.272 -0.035 4.354 1.00 95.00 105 LEU A O 1
ATOM 848 N N . THR A 1 106 ? -1.606 -0.915 5.233 1.00 96.00 106 THR A N 1
ATOM 849 C CA . THR A 1 106 ? -1.608 -2.183 4.486 1.00 96.00 106 THR A CA 1
ATOM 850 C C . THR A 1 106 ? -2.962 -2.359 3.804 1.00 96.00 106 THR A C 1
ATOM 852 O O . THR A 1 106 ? -3.844 -1.511 3.953 1.00 96.00 106 THR A O 1
ATOM 855 N N . GLY A 1 107 ? -3.173 -3.465 3.104 1.00 96.50 107 GLY A N 1
ATOM 856 C CA . GLY A 1 107 ? -4.488 -3.752 2.563 1.00 96.50 107 GLY A CA 1
ATOM 857 C C . GLY A 1 107 ? -4.586 -5.131 1.945 1.00 96.50 107 GLY A C 1
ATOM 858 O O . GLY A 1 107 ? -3.586 -5.815 1.737 1.00 96.50 107 GLY A O 1
ATOM 859 N N . SER A 1 108 ? -5.827 -5.510 1.679 1.00 97.75 108 SER A N 1
ATOM 860 C CA . SER A 1 108 ? -6.200 -6.690 0.900 1.00 97.75 108 SER A CA 1
ATOM 861 C C . SER A 1 108 ? -6.873 -6.240 -0.389 1.00 97.75 108 SER A C 1
ATOM 863 O O . SER A 1 108 ? -7.395 -5.122 -0.462 1.00 97.75 108 SER A O 1
ATOM 865 N N . LEU A 1 109 ? -6.867 -7.096 -1.404 1.00 97.88 109 LEU A N 1
ATOM 866 C CA . LEU A 1 109 ? -7.483 -6.809 -2.690 1.00 97.88 109 LEU A CA 1
ATOM 867 C C . LEU A 1 109 ? -8.110 -8.061 -3.278 1.00 97.88 109 LEU A C 1
ATOM 869 O O . LEU A 1 109 ? -7.420 -9.036 -3.568 1.00 97.88 109 LEU A O 1
ATOM 873 N N . ARG A 1 110 ? -9.414 -7.993 -3.533 1.00 97.38 110 ARG A N 1
ATOM 874 C CA . ARG A 1 110 ? -10.127 -8.966 -4.352 1.00 97.38 110 ARG A CA 1
ATOM 875 C C . ARG A 1 110 ? -10.015 -8.543 -5.819 1.00 97.38 110 ARG A C 1
ATOM 877 O O . ARG A 1 110 ? -10.584 -7.512 -6.200 1.00 97.38 110 ARG A O 1
ATOM 884 N N . PRO A 1 111 ? -9.284 -9.297 -6.656 1.00 96.00 111 PRO A N 1
ATOM 885 C CA . PRO A 1 111 ? -9.142 -8.936 -8.051 1.00 96.00 111 PRO A CA 1
ATOM 886 C C . PRO A 1 111 ? -10.452 -9.169 -8.813 1.00 96.00 111 PRO A C 1
ATOM 888 O O . PRO A 1 111 ? -11.175 -10.131 -8.557 1.00 96.00 111 PRO A O 1
ATOM 891 N N . SER A 1 112 ? -10.743 -8.297 -9.780 1.00 94.56 112 SER A N 1
ATOM 892 C CA . SER A 1 112 ? -11.757 -8.558 -10.797 1.00 94.56 112 SER A CA 1
ATOM 893 C C . SER A 1 112 ? -11.344 -9.724 -11.693 1.00 94.56 112 SER A C 1
ATOM 895 O O . SER A 1 112 ? -10.163 -10.046 -11.814 1.00 94.56 112 SER A O 1
ATOM 897 N N . THR A 1 113 ? -12.314 -10.314 -12.390 1.00 88.44 113 THR A N 1
ATOM 898 C CA . THR A 1 113 ? -12.053 -11.312 -13.435 1.00 88.44 113 THR A CA 1
ATOM 899 C C . THR A 1 113 ? -11.301 -10.726 -14.630 1.00 88.44 113 THR A C 1
ATOM 901 O O . THR A 1 113 ? -10.646 -11.466 -15.356 1.00 88.44 113 THR A O 1
ATOM 904 N N . LEU A 1 114 ? -11.417 -9.414 -14.864 1.00 87.06 114 LEU A N 1
ATOM 905 C CA . LEU A 1 114 ? -10.647 -8.704 -15.880 1.00 87.06 114 LEU A CA 1
ATOM 906 C C . LEU A 1 114 ? -9.409 -8.095 -15.217 1.00 87.06 114 LEU A C 1
ATOM 908 O O . LEU A 1 114 ? -9.511 -7.061 -14.557 1.00 87.06 114 LEU A O 1
ATOM 912 N N . LEU A 1 115 ? -8.265 -8.754 -15.381 1.00 91.25 115 LEU A N 1
ATOM 913 C CA . LEU A 1 115 ? -6.976 -8.231 -14.942 1.00 91.25 115 LEU A CA 1
ATOM 914 C C . LEU A 1 115 ? -6.376 -7.327 -16.015 1.00 91.25 115 LEU A C 1
ATOM 916 O O . LEU A 1 115 ? -6.444 -7.614 -17.210 1.00 91.25 115 LEU A O 1
ATOM 920 N N . GLU A 1 116 ? -5.784 -6.232 -15.563 1.00 91.81 116 GLU A N 1
ATOM 921 C CA . GLU A 1 116 ? -5.047 -5.310 -16.414 1.00 91.81 116 GLU A CA 1
ATOM 922 C C . GLU A 1 116 ? -3.686 -5.910 -16.798 1.00 91.81 116 GLU A C 1
ATOM 924 O O . GLU A 1 116 ? -3.086 -6.678 -16.043 1.00 91.81 116 GLU A O 1
ATOM 929 N N . ASP A 1 117 ? -3.197 -5.550 -17.984 1.00 92.88 117 ASP A N 1
ATOM 930 C CA . ASP A 1 117 ? -1.885 -5.961 -18.477 1.00 92.88 117 ASP A CA 1
ATOM 931 C C . ASP A 1 117 ? -0.870 -4.832 -18.254 1.00 92.88 117 ASP A C 1
ATOM 933 O O . ASP A 1 117 ? -0.997 -3.742 -18.819 1.00 92.88 117 ASP A O 1
ATOM 937 N N . PHE A 1 118 ? 0.111 -5.079 -17.384 1.00 94.44 118 PHE A N 1
ATOM 938 C CA . PHE A 1 118 ? 1.168 -4.135 -17.033 1.00 94.44 118 PHE A CA 1
ATOM 939 C C . PHE A 1 118 ? 2.500 -4.859 -16.760 1.00 94.44 118 PHE A C 1
ATOM 941 O O . PHE A 1 118 ? 2.500 -6.009 -16.305 1.00 94.44 118 PHE A O 1
ATOM 948 N N . PRO A 1 119 ? 3.651 -4.203 -17.023 1.00 93.00 119 PRO A N 1
ATOM 949 C CA . PRO A 1 119 ? 4.950 -4.873 -17.136 1.00 93.00 119 PRO A CA 1
ATOM 950 C C . PRO A 1 119 ? 5.727 -4.994 -15.816 1.00 93.00 119 PRO A C 1
ATOM 952 O O . PRO A 1 119 ? 6.907 -5.327 -15.837 1.00 93.00 119 PRO A O 1
ATOM 955 N N . PHE A 1 120 ? 5.108 -4.692 -14.675 1.00 94.69 120 PHE A N 1
ATOM 956 C CA . PHE A 1 120 ? 5.743 -4.762 -13.359 1.00 94.69 120 PHE A CA 1
ATOM 957 C C . PHE A 1 120 ? 4.996 -5.718 -12.434 1.00 94.69 120 PHE A C 1
ATOM 959 O O . PHE A 1 120 ? 3.856 -6.109 -12.695 1.00 94.69 120 PHE A O 1
ATOM 966 N N . LEU A 1 121 ? 5.645 -6.090 -11.335 1.00 95.12 121 LEU A N 1
ATOM 967 C CA . LEU A 1 121 ? 5.034 -6.897 -10.291 1.00 95.12 121 LEU A CA 1
ATOM 968 C C . LEU A 1 121 ? 4.193 -6.016 -9.363 1.00 95.12 121 LEU A C 1
ATOM 970 O O . LEU A 1 121 ? 4.706 -5.066 -8.778 1.00 95.12 121 LEU A O 1
ATOM 974 N N . CYS A 1 122 ? 2.925 -6.365 -9.179 1.00 95.94 122 CYS A N 1
ATOM 975 C CA . CYS A 1 122 ? 2.054 -5.804 -8.153 1.00 95.94 122 CYS A CA 1
ATOM 976 C C . CYS A 1 122 ? 1.827 -6.843 -7.044 1.00 95.94 122 CYS A C 1
ATOM 978 O O . CYS A 1 122 ? 1.569 -8.016 -7.325 1.00 95.94 122 CYS A O 1
ATOM 980 N N . LYS A 1 123 ? 1.911 -6.413 -5.777 1.00 95.62 123 LYS A N 1
ATOM 981 C CA . LYS A 1 123 ? 1.613 -7.249 -4.599 1.00 95.62 123 LYS A CA 1
ATOM 982 C C . LYS A 1 123 ? 0.607 -6.558 -3.677 1.00 95.62 123 LYS A C 1
ATOM 984 O O . LYS A 1 123 ? 1.011 -5.924 -2.699 1.00 95.62 123 LYS A O 1
ATOM 989 N N . PRO A 1 124 ? -0.699 -6.641 -3.965 1.00 95.75 124 PRO A N 1
ATOM 990 C CA . PRO A 1 124 ? -1.713 -5.892 -3.231 1.00 95.75 124 PRO A CA 1
ATOM 991 C C . PRO A 1 124 ? -2.154 -6.577 -1.925 1.00 95.75 124 PRO A C 1
ATOM 993 O O . PRO A 1 124 ? -3.090 -6.107 -1.287 1.00 95.75 124 PRO A O 1
ATOM 996 N N . GLY A 1 125 ? -1.489 -7.660 -1.514 1.00 95.19 125 GLY A N 1
ATOM 997 C CA . GLY A 1 125 ? -1.860 -8.455 -0.342 1.00 95.19 125 GLY A CA 1
ATOM 998 C C . GLY A 1 125 ? -2.823 -9.603 -0.680 1.00 95.19 125 GLY A C 1
ATOM 999 O O . GLY A 1 125 ? -3.003 -9.915 -1.857 1.00 95.19 125 GLY A O 1
ATOM 1000 N N . PRO A 1 126 ? -3.388 -10.276 0.337 1.00 96.38 126 PRO A N 1
ATOM 1001 C CA . PRO A 1 126 ? -4.395 -11.331 0.183 1.00 96.38 126 PRO A CA 1
ATOM 1002 C C . PRO A 1 126 ? -5.736 -10.808 -0.353 1.00 96.38 126 PRO A C 1
ATOM 1004 O O . PRO A 1 126 ? -5.962 -9.601 -0.398 1.00 96.38 126 PRO A O 1
ATOM 1007 N N . GLU A 1 127 ? -6.667 -11.704 -0.698 1.00 97.31 127 GLU A N 1
ATOM 1008 C CA . GLU A 1 127 ? -8.018 -11.321 -1.156 1.00 97.31 127 GLU A CA 1
ATOM 1009 C C . GLU A 1 127 ? -8.961 -10.910 -0.030 1.00 97.31 127 GLU A C 1
ATOM 1011 O O . GLU A 1 127 ? -9.968 -10.246 -0.274 1.00 97.31 127 GLU A O 1
ATOM 1016 N N . VAL A 1 128 ? -8.666 -11.352 1.190 1.00 97.19 128 VAL A N 1
ATOM 1017 C CA . VAL A 1 128 ? -9.523 -11.135 2.352 1.00 97.19 128 VAL A CA 1
ATOM 1018 C C . VAL A 1 128 ? -8.848 -10.205 3.361 1.00 97.19 128 VAL A C 1
ATOM 1020 O O . VAL A 1 128 ? -7.621 -10.255 3.505 1.00 97.19 128 VAL A O 1
ATOM 1023 N N . PRO A 1 129 ? -9.624 -9.375 4.082 1.00 97.50 129 PRO A N 1
ATOM 1024 C CA . PRO A 1 129 ? -9.088 -8.503 5.116 1.00 97.50 129 PRO A CA 1
ATOM 1025 C C . PRO A 1 129 ? -8.369 -9.281 6.218 1.00 97.50 129 PRO A C 1
ATOM 1027 O O . PRO A 1 129 ? -8.754 -10.394 6.580 1.00 97.50 129 PRO A O 1
ATOM 1030 N N . TYR A 1 130 ? -7.334 -8.658 6.766 1.00 97.50 130 TYR A N 1
ATOM 1031 C CA . TYR A 1 130 ? -6.492 -9.203 7.823 1.00 97.50 130 TYR A CA 1
ATOM 1032 C C . TYR A 1 130 ? -6.029 -8.076 8.748 1.00 97.50 130 TYR A C 1
ATOM 1034 O O . TYR A 1 130 ? -6.240 -6.893 8.473 1.00 97.50 130 TYR A O 1
ATOM 1042 N N . VAL A 1 131 ? -5.363 -8.435 9.837 1.00 97.62 131 VAL A N 1
ATOM 1043 C CA . VAL A 1 131 ? -4.550 -7.504 10.624 1.00 97.62 131 VAL A CA 1
ATOM 1044 C C . VAL A 1 131 ? -3.151 -8.066 10.834 1.00 97.62 131 VAL A C 1
ATOM 1046 O O . VAL A 1 131 ? -2.943 -9.273 10.787 1.00 97.62 131 VAL A O 1
ATOM 1049 N N . LEU A 1 132 ? -2.175 -7.194 11.071 1.00 95.38 132 LEU A N 1
ATOM 1050 C CA . LEU A 1 132 ? -0.813 -7.591 11.417 1.00 95.38 132 LEU A CA 1
ATOM 1051 C C . LEU A 1 132 ? -0.722 -7.922 12.907 1.00 95.38 132 LEU A C 1
ATOM 1053 O O . LEU A 1 132 ? -0.819 -7.027 13.754 1.00 95.38 132 LEU A O 1
ATOM 1057 N N . ARG A 1 133 ? -0.502 -9.196 13.237 1.00 94.81 133 ARG A N 1
ATOM 1058 C CA . ARG A 1 133 ? -0.486 -9.694 14.617 1.00 94.81 133 ARG A CA 1
ATOM 1059 C C . ARG A 1 133 ? 0.521 -8.947 15.491 1.00 94.81 133 ARG A C 1
ATOM 1061 O O . ARG A 1 133 ? 0.134 -8.463 16.558 1.00 94.81 133 ARG A O 1
ATOM 1068 N N . PHE A 1 134 ? 1.769 -8.780 15.045 1.00 91.12 134 PHE A N 1
ATOM 1069 C CA . PHE A 1 134 ? 2.787 -8.052 15.818 1.00 91.12 134 PHE A CA 1
ATOM 1070 C C . PHE A 1 134 ? 2.440 -6.577 16.100 1.00 91.12 134 PHE A C 1
ATOM 1072 O O . PHE A 1 134 ? 2.947 -6.014 17.074 1.00 91.12 134 PHE A O 1
ATOM 1079 N N . LEU A 1 135 ? 1.610 -5.928 15.269 1.00 92.69 135 LEU A N 1
ATOM 1080 C CA . LEU A 1 135 ? 1.106 -4.579 15.550 1.00 92.69 135 LEU A CA 1
ATOM 1081 C C . LEU A 1 135 ? -0.035 -4.642 16.560 1.00 92.69 135 LEU A C 1
ATOM 1083 O O . LEU A 1 135 ? -0.005 -3.935 17.563 1.00 92.69 135 LEU A O 1
ATOM 1087 N N . MET A 1 136 ? -1.011 -5.522 16.339 1.00 94.62 136 MET A N 1
ATOM 1088 C CA . MET A 1 136 ? -2.206 -5.603 17.183 1.00 94.62 136 MET A CA 1
ATOM 1089 C C . MET A 1 136 ? -1.924 -6.076 18.617 1.00 94.62 136 MET A C 1
ATOM 1091 O O . MET A 1 136 ? -2.697 -5.777 19.526 1.00 94.62 136 MET A O 1
ATOM 1095 N N . GLN A 1 137 ? -0.816 -6.787 18.846 1.00 92.69 137 GLN A N 1
ATOM 1096 C CA . GLN A 1 137 ? -0.360 -7.185 20.185 1.00 92.69 137 GLN A CA 1
ATOM 1097 C C . GLN A 1 137 ? 0.270 -6.038 20.990 1.00 92.69 137 GLN A C 1
ATOM 1099 O O . GLN A 1 137 ? 0.528 -6.194 22.186 1.00 92.69 137 GLN A O 1
ATOM 1104 N N . ARG A 1 138 ? 0.545 -4.887 20.366 1.00 90.56 138 ARG A N 1
ATOM 1105 C CA . ARG A 1 138 ? 1.174 -3.754 21.048 1.00 90.56 138 ARG A CA 1
ATOM 1106 C C . ARG A 1 138 ? 0.128 -2.902 21.778 1.00 90.56 138 ARG A C 1
ATOM 1108 O O . ARG A 1 138 ? -0.929 -2.610 21.215 1.00 90.56 138 ARG A O 1
ATOM 1115 N N . PRO A 1 139 ? 0.420 -2.451 23.012 1.00 91.06 139 PRO A N 1
ATOM 1116 C CA . PRO A 1 139 ? -0.471 -1.557 23.742 1.00 91.06 139 PRO A CA 1
ATOM 1117 C C . PRO A 1 139 ? -0.727 -0.259 22.971 1.00 91.06 139 PRO A C 1
ATOM 1119 O O . PRO A 1 139 ? 0.203 0.327 22.422 1.00 91.06 139 PRO A O 1
ATOM 1122 N N . GLY A 1 140 ? -1.979 0.196 22.954 1.00 93.06 140 GLY A N 1
ATOM 1123 C CA . GLY A 1 140 ? -2.359 1.469 22.336 1.00 93.06 140 GLY A CA 1
ATOM 1124 C C . GLY A 1 140 ? -2.488 1.442 20.810 1.00 93.06 140 GLY A C 1
ATOM 1125 O O . GLY A 1 140 ? -2.848 2.469 20.238 1.00 93.06 140 GLY A O 1
ATOM 1126 N N . ILE A 1 141 ? -2.250 0.303 20.143 1.00 95.38 141 ILE A N 1
ATOM 1127 C CA . ILE A 1 141 ? -2.520 0.167 18.707 1.00 95.38 141 ILE A CA 1
ATOM 1128 C C . ILE A 1 141 ? -4.011 -0.051 18.459 1.00 95.38 141 ILE A C 1
ATOM 1130 O O . ILE A 1 141 ? -4.652 -0.913 19.071 1.00 95.38 141 ILE A O 1
ATOM 1134 N N . LYS A 1 142 ? -4.539 0.714 17.505 1.00 98.12 142 LYS A N 1
ATOM 1135 C CA . LYS A 1 142 ? -5.842 0.496 16.883 1.00 98.12 142 LYS A CA 1
ATOM 1136 C C . LYS A 1 142 ? -5.700 0.430 15.371 1.00 98.12 142 LYS A C 1
ATOM 1138 O O . LYS A 1 142 ? -4.886 1.144 14.797 1.00 98.12 142 LYS A O 1
ATOM 1143 N N . ALA A 1 143 ? -6.521 -0.379 14.722 1.00 98.44 143 ALA A N 1
ATOM 1144 C CA . ALA A 1 143 ? -6.611 -0.444 13.269 1.00 98.44 143 ALA A CA 1
ATOM 1145 C C . ALA A 1 143 ? -8.010 -0.039 12.799 1.00 98.44 143 ALA A C 1
ATOM 1147 O O . ALA A 1 143 ? -8.991 -0.210 13.524 1.00 98.44 143 ALA A O 1
ATOM 1148 N N . VAL A 1 144 ? -8.102 0.503 11.589 1.00 98.81 144 VAL A N 1
ATOM 1149 C CA . VAL A 1 144 ? -9.359 0.895 10.947 1.00 98.81 144 VAL A CA 1
ATOM 1150 C C . VAL A 1 144 ? -9.407 0.284 9.551 1.00 98.81 144 VAL A C 1
ATOM 1152 O O . VAL A 1 144 ? -8.489 0.505 8.760 1.00 98.81 144 VAL A O 1
ATOM 1155 N N . MET A 1 145 ? -10.475 -0.457 9.255 1.00 98.69 145 MET A N 1
ATOM 1156 C CA . MET A 1 145 ? -10.753 -0.990 7.917 1.00 98.69 145 MET A CA 1
ATOM 1157 C C . MET A 1 145 ? -11.716 -0.102 7.136 1.00 98.69 145 MET A C 1
ATOM 1159 O O . MET A 1 145 ? -12.723 0.360 7.680 1.00 98.69 145 MET A O 1
ATOM 1163 N N . SER A 1 146 ? -11.444 0.076 5.848 1.00 98.38 146 SER A N 1
ATOM 1164 C CA . SER A 1 146 ? -12.328 0.772 4.914 1.00 98.38 146 SER A CA 1
ATOM 1165 C C . SER A 1 146 ? -12.271 0.147 3.522 1.00 98.38 146 SER A C 1
ATOM 1167 O O . SER A 1 146 ? -11.223 -0.313 3.063 1.00 98.38 146 SER A O 1
ATOM 1169 N N . ARG A 1 147 ? -13.413 0.131 2.828 1.00 97.69 147 ARG A N 1
ATOM 1170 C CA . ARG A 1 147 ? -13.487 -0.295 1.429 1.00 97.69 147 ARG A CA 1
ATOM 1171 C C . ARG A 1 147 ? -12.855 0.765 0.529 1.00 97.69 147 ARG A C 1
ATOM 1173 O O . ARG A 1 147 ? -13.157 1.949 0.656 1.00 97.69 147 ARG A O 1
ATOM 1180 N N . LEU A 1 148 ? -12.049 0.317 -0.428 1.00 96.25 148 LEU A N 1
ATOM 1181 C CA . LEU A 1 148 ? -11.400 1.152 -1.428 1.00 96.25 148 LEU A CA 1
ATOM 1182 C C . LEU A 1 148 ? -11.584 0.551 -2.831 1.00 96.25 148 LEU A C 1
ATOM 1184 O O . LEU A 1 148 ? -10.933 -0.442 -3.155 1.00 96.25 148 LEU A O 1
ATOM 1188 N N . PRO A 1 149 ? -12.440 1.131 -3.686 1.00 96.25 149 PRO A N 1
ATOM 1189 C CA . PRO A 1 149 ? -12.490 0.769 -5.100 1.00 96.25 149 PRO A CA 1
ATOM 1190 C C . PRO A 1 149 ? -11.167 1.129 -5.788 1.00 96.25 149 PRO A C 1
ATOM 1192 O O . PRO A 1 149 ? -10.699 2.259 -5.648 1.00 96.25 149 PRO A O 1
ATOM 1195 N N . ILE A 1 150 ? -10.572 0.186 -6.522 1.00 97.00 150 ILE A N 1
ATOM 1196 C CA . ILE A 1 150 ? -9.313 0.383 -7.260 1.00 97.00 150 ILE A CA 1
ATOM 1197 C C . ILE A 1 150 ? -9.540 -0.081 -8.695 1.00 97.00 150 ILE A C 1
ATOM 1199 O O . ILE A 1 150 ? -9.470 -1.274 -8.981 1.00 97.00 150 ILE A O 1
ATOM 1203 N N . GLY A 1 151 ? -9.870 0.845 -9.592 1.00 95.12 151 GLY A N 1
ATOM 1204 C CA . GLY A 1 151 ? -10.323 0.504 -10.939 1.00 95.12 151 GLY A CA 1
ATOM 1205 C C . GLY A 1 151 ? -11.467 -0.521 -10.892 1.00 95.12 151 GLY A C 1
ATOM 1206 O O . GLY A 1 151 ? -12.489 -0.249 -10.256 1.00 95.12 151 GLY A O 1
ATOM 1207 N N . PRO A 1 152 ? -11.328 -1.700 -11.528 1.00 95.31 152 PRO A N 1
ATOM 1208 C CA . PRO A 1 152 ? -12.331 -2.762 -11.460 1.00 95.31 152 PRO A CA 1
ATOM 1209 C C . PRO A 1 152 ? -12.236 -3.643 -10.197 1.00 95.31 152 PRO A C 1
ATOM 1211 O O . PRO A 1 152 ? -13.078 -4.522 -10.019 1.00 95.31 152 PRO A O 1
ATOM 1214 N N . HIS A 1 153 ? -11.216 -3.466 -9.355 1.00 97.25 153 HIS A N 1
ATOM 1215 C CA . HIS A 1 153 ? -10.921 -4.304 -8.191 1.00 97.25 153 HIS A CA 1
ATOM 1216 C C . HIS A 1 153 ? -11.537 -3.745 -6.901 1.00 97.25 153 HIS A C 1
ATOM 1218 O O . HIS A 1 153 ? -11.796 -2.544 -6.771 1.00 97.25 153 HIS A O 1
ATOM 1224 N N . GLU A 1 154 ? -11.716 -4.617 -5.910 1.00 97.06 154 GLU A N 1
ATOM 1225 C CA . GLU A 1 154 ? -12.200 -4.238 -4.583 1.00 97.06 154 GLU A CA 1
ATOM 1226 C C . GLU A 1 154 ? -11.073 -4.378 -3.556 1.00 97.06 154 GLU A C 1
ATOM 1228 O O . GLU A 1 154 ? -10.655 -5.485 -3.217 1.00 97.06 154 GLU A O 1
ATOM 1233 N N . GLY A 1 155 ? -10.573 -3.250 -3.057 1.00 97.56 155 GLY A N 1
ATOM 1234 C CA . GLY A 1 155 ? -9.601 -3.202 -1.974 1.00 97.56 155 GLY A CA 1
ATOM 1235 C C . GLY A 1 155 ? -10.256 -3.027 -0.606 1.00 97.56 155 GLY A C 1
ATOM 1236 O O . GLY A 1 155 ? -11.306 -2.397 -0.473 1.00 97.56 155 GLY A O 1
ATOM 1237 N N . THR A 1 156 ? -9.591 -3.520 0.436 1.00 98.38 156 THR A N 1
ATOM 1238 C CA . THR A 1 156 ? -9.825 -3.088 1.820 1.00 98.38 156 THR A CA 1
ATOM 1239 C C . THR A 1 156 ? -8.535 -2.496 2.359 1.00 98.38 156 THR A C 1
ATOM 1241 O O . THR A 1 156 ? -7.555 -3.219 2.555 1.00 98.38 156 THR A O 1
ATOM 1244 N N . ALA A 1 157 ? -8.538 -1.187 2.600 1.00 98.31 157 ALA A N 1
ATOM 1245 C CA . ALA A 1 157 ? -7.444 -0.501 3.266 1.00 98.31 157 ALA A CA 1
ATOM 1246 C C . ALA A 1 157 ? -7.490 -0.811 4.766 1.00 98.31 157 ALA A C 1
ATOM 1248 O O . ALA A 1 157 ? -8.555 -0.789 5.386 1.00 98.31 157 ALA A O 1
ATOM 1249 N N . ILE A 1 158 ? -6.327 -1.093 5.349 1.00 98.44 158 ILE A N 1
ATOM 1250 C CA . ILE A 1 158 ? -6.167 -1.348 6.781 1.00 98.44 158 ILE A CA 1
ATOM 1251 C C . ILE A 1 158 ? -5.139 -0.344 7.298 1.00 98.44 158 ILE A C 1
ATOM 1253 O O . ILE A 1 158 ? -3.940 -0.460 7.021 1.00 98.44 158 ILE A O 1
ATOM 1257 N N . THR A 1 159 ? -5.618 0.669 8.018 1.00 98.00 159 THR A N 1
ATOM 1258 C CA . THR A 1 159 ? -4.785 1.749 8.561 1.00 98.00 159 THR A CA 1
ATOM 1259 C C . THR A 1 159 ? -4.569 1.548 10.051 1.00 98.00 159 THR A C 1
ATOM 1261 O O . THR A 1 159 ? -5.535 1.412 10.802 1.00 98.00 159 THR A O 1
ATOM 1264 N N . TYR A 1 160 ? -3.313 1.559 10.487 1.00 96.94 160 TYR A N 1
ATOM 1265 C CA . TYR A 1 160 ? -2.930 1.388 11.885 1.00 96.94 160 TYR A CA 1
ATOM 1266 C C . TYR A 1 160 ? -2.587 2.732 12.507 1.00 96.94 160 TYR A C 1
ATOM 1268 O O . TYR A 1 160 ? -1.867 3.543 11.917 1.00 96.94 160 TYR A O 1
ATOM 1276 N N . PHE A 1 161 ? -3.069 2.921 13.727 1.00 95.94 161 PHE A N 1
ATOM 1277 C CA . PHE A 1 161 ? -2.829 4.088 14.547 1.00 95.94 161 PHE A CA 1
ATOM 1278 C C . PHE A 1 161 ? -2.319 3.679 15.926 1.00 95.94 161 PHE A C 1
ATOM 1280 O O . PHE A 1 161 ? -2.716 2.643 16.457 1.00 95.94 161 PHE A O 1
ATOM 1287 N N . SER A 1 162 ? -1.488 4.519 16.527 1.00 94.25 162 SER A N 1
ATOM 1288 C CA . SER A 1 162 ? -0.990 4.362 17.892 1.00 94.25 162 SER A CA 1
ATOM 1289 C C . SER A 1 162 ? -1.417 5.547 18.741 1.00 94.25 162 SER A C 1
ATOM 1291 O O . SER A 1 162 ? -1.363 6.677 18.268 1.00 94.25 162 SER A O 1
ATOM 1293 N N . GLU A 1 163 ? -1.817 5.297 19.986 1.00 91.19 163 GLU A N 1
ATOM 1294 C CA . GLU A 1 163 ? -2.129 6.344 20.971 1.00 91.19 163 GLU A CA 1
ATOM 1295 C C . GLU A 1 163 ? -0.897 7.189 21.334 1.00 91.19 163 GLU A C 1
ATOM 1297 O O . GLU A 1 163 ? -1.016 8.372 21.636 1.00 91.19 163 GLU A O 1
ATOM 1302 N N . THR A 1 164 ? 0.294 6.588 21.286 1.00 85.12 164 THR A N 1
ATOM 1303 C CA . THR A 1 164 ? 1.575 7.273 21.496 1.00 85.12 164 THR A CA 1
ATOM 1304 C C . THR A 1 164 ? 2.434 7.211 20.232 1.00 85.12 164 THR A C 1
ATOM 1306 O O . THR A 1 164 ? 2.343 6.227 19.493 1.00 85.12 164 THR A O 1
ATOM 1309 N N . PRO A 1 165 ? 3.292 8.217 19.965 1.00 74.62 165 PRO A N 1
ATOM 1310 C CA . PRO A 1 165 ? 4.148 8.215 18.785 1.00 74.62 165 PRO A CA 1
ATOM 1311 C C . PRO A 1 165 ? 4.948 6.920 18.664 1.00 74.62 165 PRO A C 1
ATOM 1313 O O . PRO A 1 165 ? 5.617 6.493 19.610 1.00 74.62 165 PRO A O 1
ATOM 1316 N N . ALA A 1 166 ? 4.893 6.306 17.483 1.00 63.97 166 ALA A N 1
ATOM 1317 C CA . ALA A 1 166 ? 5.506 5.014 17.221 1.00 63.97 166 ALA A CA 1
ATOM 1318 C C . ALA A 1 166 ? 7.038 5.112 17.022 1.00 63.97 166 ALA A C 1
ATOM 1320 O O . ALA A 1 166 ? 7.586 4.674 16.010 1.00 63.97 166 ALA A O 1
ATOM 1321 N N . ALA A 1 167 ? 7.769 5.669 17.992 1.00 64.25 167 ALA A N 1
ATOM 1322 C CA . ALA A 1 167 ? 9.229 5.719 17.958 1.00 64.25 167 ALA A CA 1
ATOM 1323 C C . ALA A 1 167 ? 9.846 4.330 18.227 1.00 64.25 167 ALA A C 1
ATOM 1325 O O . ALA A 1 167 ? 9.603 3.725 19.269 1.00 64.25 167 ALA A O 1
ATOM 1326 N N . GLY A 1 168 ? 10.670 3.831 17.296 1.00 64.62 168 GLY A N 1
ATOM 1327 C CA . GLY A 1 168 ? 11.415 2.569 17.450 1.00 64.62 168 GLY A CA 1
ATOM 1328 C C . GLY A 1 168 ? 10.642 1.291 17.092 1.00 64.62 168 GLY A C 1
ATOM 1329 O O . GLY A 1 168 ? 11.007 0.207 17.546 1.00 64.62 168 GLY A O 1
ATOM 1330 N N . PHE A 1 169 ? 9.571 1.398 16.306 1.00 68.06 169 PHE A N 1
ATOM 1331 C CA . PHE A 1 169 ? 8.778 0.257 15.848 1.00 68.06 169 PHE A CA 1
ATOM 1332 C C . PHE A 1 169 ? 9.337 -0.254 14.516 1.00 68.06 169 PHE A C 1
ATOM 1334 O O . PHE A 1 169 ? 9.758 0.540 13.679 1.00 68.06 169 PHE A O 1
ATOM 1341 N N . ALA A 1 170 ? 9.319 -1.575 14.314 1.00 71.38 170 ALA A N 1
ATOM 1342 C CA . ALA A 1 170 ? 9.389 -2.121 12.963 1.00 71.38 170 ALA A CA 1
ATOM 1343 C C . ALA A 1 170 ? 8.090 -1.727 12.254 1.00 71.38 170 ALA A C 1
ATOM 1345 O O . ALA A 1 170 ? 7.002 -1.953 12.798 1.00 71.38 170 ALA A O 1
ATOM 1346 N N . VAL A 1 171 ? 8.207 -1.095 11.092 1.00 78.50 171 VAL A N 1
ATOM 1347 C CA . VAL A 1 171 ? 7.059 -0.592 10.333 1.00 78.50 171 VAL A CA 1
ATOM 1348 C C . VAL A 1 171 ? 6.931 -1.451 9.081 1.00 78.50 171 VAL A C 1
ATOM 1350 O O . VAL A 1 171 ? 7.936 -1.652 8.397 1.00 78.50 171 VAL A O 1
ATOM 1353 N N . PRO A 1 172 ? 5.733 -1.979 8.764 1.00 85.38 172 PRO A N 1
ATOM 1354 C CA . PRO A 1 172 ? 5.522 -2.674 7.503 1.00 85.38 172 PRO A CA 1
ATOM 1355 C C . PRO A 1 172 ? 5.933 -1.811 6.319 1.00 85.38 172 PRO A C 1
ATOM 1357 O O . PRO A 1 172 ? 5.786 -0.588 6.340 1.00 85.38 172 PRO A O 1
ATOM 1360 N N . ASN A 1 173 ? 6.334 -2.469 5.234 1.00 88.38 173 ASN A N 1
ATOM 1361 C CA . ASN A 1 173 ? 6.292 -1.809 3.941 1.00 88.38 173 ASN A CA 1
ATOM 1362 C C . ASN A 1 173 ? 4.878 -1.277 3.685 1.00 88.38 173 ASN A C 1
ATOM 1364 O O . ASN A 1 173 ? 3.880 -1.911 4.035 1.00 88.38 173 ASN A O 1
ATOM 1368 N N . GLU A 1 174 ? 4.794 -0.102 3.069 1.00 90.31 174 GLU A N 1
ATOM 1369 C CA . GLU A 1 174 ? 3.494 0.465 2.746 1.00 90.31 174 GLU A CA 1
ATOM 1370 C C . GLU A 1 174 ? 2.795 -0.405 1.692 1.00 90.31 174 GLU A C 1
ATOM 1372 O O . GLU A 1 174 ? 3.442 -0.987 0.818 1.00 90.31 174 GLU A O 1
ATOM 1377 N N . TRP A 1 175 ? 1.469 -0.490 1.771 1.00 94.81 175 TRP A N 1
ATOM 1378 C CA . TRP A 1 175 ? 0.635 -1.326 0.912 1.00 94.81 175 TRP A CA 1
ATOM 1379 C C . TRP A 1 175 ? 1.060 -1.284 -0.562 1.00 94.81 175 TRP A C 1
ATOM 1381 O O . TRP A 1 175 ? 1.173 -0.204 -1.140 1.00 94.81 175 TRP A O 1
ATOM 1391 N N . GLY A 1 176 ? 1.316 -2.450 -1.164 1.00 93.19 176 GLY A N 1
ATOM 1392 C CA . GLY A 1 176 ? 1.685 -2.565 -2.577 1.00 93.19 176 GLY A CA 1
ATOM 1393 C C . GLY A 1 176 ? 3.149 -2.253 -2.899 1.00 93.19 176 GLY A C 1
ATOM 1394 O O . GLY A 1 176 ? 3.490 -2.202 -4.072 1.00 93.19 176 GLY A O 1
ATOM 1395 N N . SER A 1 177 ? 4.015 -2.037 -1.904 1.00 92.69 177 SER A N 1
ATOM 1396 C CA . SER A 1 177 ? 5.416 -1.638 -2.100 1.00 92.69 177 SER A CA 1
ATOM 1397 C C . SER A 1 177 ? 6.396 -2.540 -1.349 1.00 92.69 177 SER A C 1
ATOM 1399 O O . SER A 1 177 ? 6.087 -3.107 -0.304 1.00 92.69 177 SER A O 1
ATOM 1401 N N . SER A 1 178 ? 7.619 -2.647 -1.868 1.00 89.06 178 SER A N 1
ATOM 1402 C CA . SER A 1 178 ? 8.765 -3.297 -1.211 1.00 89.06 178 SER A CA 1
ATOM 1403 C C . SER A 1 178 ? 9.492 -2.407 -0.191 1.00 89.06 178 SER A C 1
ATOM 1405 O O . SER A 1 178 ? 10.493 -2.827 0.391 1.00 89.06 178 SER A O 1
ATOM 1407 N N . ARG A 1 179 ? 9.012 -1.176 0.010 1.00 86.31 179 ARG A N 1
ATOM 1408 C CA . ARG A 1 179 ? 9.586 -0.157 0.898 1.00 86.31 179 ARG A CA 1
ATOM 1409 C C . ARG A 1 179 ? 8.512 0.661 1.610 1.00 86.31 179 ARG A C 1
ATOM 1411 O O . ARG A 1 179 ? 7.419 0.862 1.075 1.00 86.31 179 ARG A O 1
ATOM 1418 N N . HIS A 1 180 ? 8.850 1.209 2.768 1.00 82.25 180 HIS A N 1
ATOM 1419 C CA . HIS A 1 180 ? 8.108 2.298 3.400 1.00 82.25 180 HIS A CA 1
ATOM 1420 C C . HIS A 1 180 ? 8.964 3.566 3.362 1.00 82.25 180 HIS A C 1
ATOM 1422 O O . HIS A 1 180 ? 10.137 3.527 3.732 1.00 82.25 180 HIS A O 1
ATOM 1428 N N . ALA A 1 181 ? 8.409 4.673 2.864 1.00 82.88 181 ALA A N 1
ATOM 1429 C CA . ALA A 1 181 ? 9.117 5.943 2.748 1.00 82.88 181 ALA A CA 1
ATOM 1430 C C . ALA A 1 181 ? 8.267 7.086 3.307 1.00 82.88 181 ALA A C 1
ATOM 1432 O O . ALA A 1 181 ? 7.121 7.252 2.899 1.00 82.88 181 ALA A O 1
ATOM 1433 N N . PHE A 1 182 ? 8.839 7.877 4.213 1.00 80.50 182 PHE A N 1
ATOM 1434 C CA . PHE A 1 182 ? 8.141 8.958 4.910 1.00 80.50 182 PHE A CA 1
ATOM 1435 C C . PHE A 1 182 ? 9.096 10.092 5.280 1.00 80.50 182 PHE A C 1
ATOM 1437 O O . PHE A 1 182 ? 10.319 9.919 5.294 1.00 80.50 182 PHE A O 1
ATOM 1444 N N . ILE A 1 183 ? 8.533 11.262 5.582 1.00 82.00 183 ILE A N 1
ATOM 1445 C CA . ILE A 1 183 ? 9.292 12.404 6.098 1.00 82.00 183 ILE A CA 1
ATOM 1446 C C . ILE A 1 183 ? 9.271 12.365 7.629 1.00 82.00 183 ILE A C 1
ATOM 1448 O O . ILE A 1 183 ? 8.204 12.424 8.240 1.00 82.00 183 ILE A O 1
ATOM 1452 N N . ALA A 1 184 ? 10.448 12.254 8.245 1.00 75.62 184 ALA A N 1
ATOM 1453 C CA . ALA A 1 184 ? 10.612 12.296 9.694 1.00 75.62 184 ALA A CA 1
ATOM 1454 C C . ALA A 1 184 ? 10.381 13.712 10.254 1.00 75.62 184 ALA A C 1
ATOM 1456 O O . ALA A 1 184 ? 10.354 14.701 9.522 1.00 75.62 184 ALA A O 1
ATOM 1457 N N . ALA A 1 185 ? 10.239 13.821 11.579 1.00 72.69 185 ALA A N 1
ATOM 1458 C CA . ALA A 1 185 ? 9.953 15.091 12.256 1.00 72.69 185 ALA A CA 1
ATOM 1459 C C . ALA A 1 185 ? 11.036 16.173 12.053 1.00 72.69 185 ALA A C 1
ATOM 1461 O O . ALA A 1 185 ? 10.750 17.361 12.180 1.00 72.69 185 ALA A O 1
ATOM 1462 N N . ASP A 1 186 ? 12.268 15.776 11.732 1.00 76.25 186 ASP A N 1
ATOM 1463 C CA . ASP A 1 186 ? 13.383 16.672 11.404 1.00 76.25 186 ASP A CA 1
ATOM 1464 C C . ASP A 1 186 ? 13.430 17.077 9.915 1.00 76.25 186 ASP A C 1
ATOM 1466 O O . ASP A 1 186 ? 14.323 17.815 9.499 1.00 76.25 186 ASP A O 1
ATOM 1470 N N . GLY A 1 187 ? 12.467 16.615 9.112 1.00 79.31 187 GLY A N 1
ATOM 1471 C CA . GLY A 1 187 ? 12.388 16.854 7.673 1.00 79.31 187 GLY A CA 1
ATOM 1472 C C . GLY A 1 187 ? 13.208 15.880 6.821 1.00 79.31 187 GLY A C 1
ATOM 1473 O O . GLY A 1 187 ? 13.210 16.012 5.596 1.00 79.31 187 GLY A O 1
ATOM 1474 N N . GLY A 1 188 ? 13.896 14.906 7.424 1.00 80.94 188 GLY A N 1
ATOM 1475 C CA . GLY A 1 188 ? 14.653 13.889 6.698 1.00 80.94 188 GLY A CA 1
ATOM 1476 C C . GLY A 1 188 ? 13.750 12.868 6.002 1.00 80.94 188 GLY A C 1
ATOM 1477 O O . GLY A 1 188 ? 12.775 12.389 6.580 1.00 80.94 188 GLY A O 1
ATOM 1478 N N . LEU A 1 189 ? 14.090 12.490 4.764 1.00 81.88 189 LEU A N 1
ATOM 1479 C CA . LEU A 1 189 ? 13.461 11.348 4.098 1.00 81.88 189 LEU A CA 1
ATOM 1480 C C . LEU A 1 189 ? 14.011 10.050 4.695 1.00 81.88 189 LEU A C 1
ATOM 1482 O O . LEU A 1 189 ? 15.206 9.766 4.586 1.00 81.88 189 LEU A O 1
ATOM 1486 N N . VAL A 1 190 ? 13.130 9.246 5.277 1.00 78.12 190 VAL A N 1
ATOM 1487 C CA . VAL A 1 190 ? 13.441 7.901 5.759 1.00 78.12 190 VAL A CA 1
ATOM 1488 C C . VAL A 1 190 ? 12.908 6.890 4.753 1.00 78.12 190 VAL A C 1
ATOM 1490 O O . VAL A 1 190 ? 11.816 7.050 4.213 1.00 78.12 190 VAL A O 1
ATOM 1493 N N . THR A 1 191 ? 13.685 5.846 4.470 1.00 78.00 191 THR A N 1
ATOM 1494 C CA . THR A 1 191 ? 13.234 4.693 3.684 1.00 78.00 191 THR A CA 1
ATOM 1495 C C . THR A 1 191 ? 13.644 3.416 4.396 1.00 78.00 191 THR A C 1
ATOM 1497 O O . THR A 1 191 ? 14.831 3.198 4.641 1.00 78.00 191 THR A O 1
ATOM 1500 N N . THR A 1 192 ? 12.669 2.578 4.727 1.00 75.25 192 THR A N 1
ATOM 1501 C CA . THR A 1 192 ? 12.880 1.273 5.356 1.00 75.25 192 THR A CA 1
ATOM 1502 C C . THR A 1 192 ? 12.418 0.156 4.429 1.00 75.25 192 THR A C 1
ATOM 1504 O O . THR A 1 192 ? 11.615 0.361 3.513 1.00 75.25 192 THR A O 1
ATOM 1507 N N . GLN A 1 193 ? 12.982 -1.029 4.644 1.00 74.88 193 GLN A N 1
ATOM 1508 C CA . GLN A 1 193 ? 12.591 -2.266 3.981 1.00 74.88 193 GLN A CA 1
ATOM 1509 C C . GLN A 1 193 ? 12.557 -3.348 5.049 1.00 74.88 193 GLN A C 1
ATOM 1511 O O . GLN A 1 193 ? 13.581 -3.965 5.342 1.00 74.88 193 GLN A O 1
ATOM 1516 N N . ASP A 1 194 ? 11.386 -3.554 5.636 1.00 65.06 194 ASP A N 1
ATOM 1517 C CA . ASP A 1 194 ? 11.183 -4.616 6.612 1.00 65.06 194 ASP A CA 1
ATOM 1518 C C . ASP A 1 194 ? 10.346 -5.713 5.958 1.00 65.06 194 ASP A C 1
ATOM 1520 O O . ASP A 1 194 ? 9.226 -5.491 5.490 1.00 65.06 194 ASP A O 1
ATOM 1524 N N . ARG A 1 195 ? 10.917 -6.919 5.882 1.00 62.38 195 ARG A N 1
ATOM 1525 C CA . ARG A 1 195 ? 10.190 -8.097 5.407 1.00 62.38 195 ARG A CA 1
ATOM 1526 C C . ARG A 1 195 ? 9.326 -8.597 6.553 1.00 62.38 195 ARG A C 1
ATOM 1528 O O . ARG A 1 195 ? 9.810 -9.304 7.431 1.00 62.38 195 ARG A O 1
ATOM 1535 N N . ILE A 1 196 ? 8.059 -8.210 6.539 1.00 68.50 196 ILE A N 1
ATOM 1536 C CA . ILE A 1 196 ? 7.049 -8.896 7.336 1.00 68.50 196 ILE A CA 1
ATOM 1537 C C . ILE A 1 196 ? 6.767 -10.219 6.653 1.00 68.50 196 ILE A C 1
ATOM 1539 O O . ILE A 1 196 ? 6.538 -10.264 5.446 1.00 68.50 196 ILE A O 1
ATOM 1543 N N . SER A 1 197 ? 6.857 -11.280 7.438 1.00 73.81 197 SER A N 1
ATOM 1544 C CA . SER A 1 197 ? 6.548 -12.621 6.983 1.00 73.81 197 SER A CA 1
ATOM 1545 C C . SER A 1 197 ? 5.032 -12.823 6.963 1.00 73.81 197 SER A C 1
ATOM 1547 O O . SER A 1 197 ? 4.309 -12.247 7.777 1.00 73.81 197 SER A O 1
ATOM 1549 N N . ASP A 1 198 ? 4.548 -13.621 6.015 1.00 72.88 198 ASP A N 1
ATOM 1550 C CA . ASP A 1 198 ? 3.113 -13.811 5.770 1.00 72.88 198 ASP A CA 1
ATOM 1551 C C . ASP A 1 198 ? 2.382 -14.445 6.973 1.00 72.88 198 ASP A C 1
ATOM 1553 O O . ASP A 1 198 ? 1.169 -14.298 7.113 1.00 72.88 198 ASP A O 1
ATOM 1557 N N . ASP A 1 199 ? 3.105 -15.108 7.883 1.00 80.38 199 ASP A N 1
ATOM 1558 C CA . ASP A 1 199 ? 2.571 -15.676 9.131 1.00 80.38 199 ASP A CA 1
ATOM 1559 C C . ASP A 1 199 ? 2.142 -14.621 10.168 1.00 80.38 199 ASP A C 1
ATOM 1561 O O . ASP A 1 199 ? 1.452 -14.948 11.141 1.00 80.38 199 ASP A O 1
ATOM 1565 N N . GLU A 1 200 ? 2.487 -13.351 9.942 1.00 90.31 200 GLU A N 1
ATOM 1566 C CA . GLU A 1 200 ? 1.999 -12.218 10.731 1.00 90.31 200 GLU A CA 1
ATOM 1567 C C . GLU A 1 200 ? 0.561 -11.813 10.379 1.00 90.31 200 GLU A C 1
ATOM 1569 O O . GLU A 1 200 ? -0.033 -10.999 11.092 1.00 90.31 200 GLU A O 1
ATOM 1574 N N . PHE A 1 201 ? -0.021 -12.349 9.302 1.00 94.50 201 PHE A N 1
ATOM 1575 C CA . PHE A 1 201 ? -1.404 -12.057 8.934 1.00 94.50 201 PHE A CA 1
ATOM 1576 C C . PHE A 1 201 ? -2.372 -12.820 9.840 1.00 94.50 201 PHE A C 1
ATOM 1578 O O . PHE A 1 201 ? -2.410 -14.052 9.859 1.00 94.50 201 PHE A O 1
ATOM 1585 N N . ASP A 1 202 ? -3.193 -12.077 10.581 1.00 96.75 202 ASP A N 1
ATOM 1586 C CA . ASP A 1 202 ? -4.295 -12.628 11.357 1.00 96.75 202 ASP A CA 1
ATOM 1587 C C . ASP A 1 202 ? -5.633 -12.366 10.664 1.00 96.75 202 ASP A C 1
ATOM 1589 O O . ASP A 1 202 ? -6.031 -11.221 10.437 1.00 96.75 202 ASP A O 1
ATOM 1593 N N . TYR A 1 203 ? -6.320 -13.454 10.326 1.00 96.81 203 TYR A N 1
ATOM 1594 C CA . TYR A 1 203 ? -7.615 -13.440 9.648 1.00 96.81 203 TYR A CA 1
ATOM 1595 C C . TYR A 1 203 ? -8.789 -13.582 10.619 1.00 96.81 203 TYR A C 1
ATOM 1597 O O . TYR A 1 203 ? -9.937 -13.395 10.211 1.00 96.81 203 TYR A O 1
ATOM 1605 N N . ASP A 1 204 ? -8.542 -13.924 11.889 1.00 96.25 204 ASP A N 1
ATOM 1606 C CA . ASP A 1 204 ? -9.594 -13.931 12.903 1.00 96.25 204 ASP A CA 1
ATOM 1607 C C . ASP A 1 204 ? -9.763 -12.520 13.474 1.00 96.25 204 ASP A C 1
ATOM 1609 O O . ASP A 1 204 ? -9.155 -12.121 14.465 1.00 96.25 204 ASP A O 1
ATOM 1613 N N . LEU A 1 205 ? -10.595 -11.724 12.802 1.00 98.00 205 LEU A N 1
ATOM 1614 C CA . LEU A 1 205 ? -10.801 -10.312 13.136 1.00 98.00 205 LEU A CA 1
ATOM 1615 C C . LEU A 1 205 ? -11.718 -10.105 14.353 1.00 98.00 205 LEU A C 1
ATOM 1617 O O . LEU A 1 205 ? -11.741 -9.022 14.948 1.00 98.00 205 LEU A O 1
ATOM 1621 N N . ARG A 1 206 ? -12.499 -11.126 14.733 1.00 98.00 206 ARG A N 1
ATOM 1622 C CA . ARG A 1 206 ? -13.557 -11.019 15.752 1.00 98.00 206 ARG A CA 1
ATOM 1623 C C . ARG A 1 206 ? -13.026 -10.609 17.132 1.00 98.00 206 ARG A C 1
ATOM 1625 O O . ARG A 1 206 ? -13.644 -9.724 17.731 1.00 98.00 206 ARG A O 1
ATOM 1632 N N . PRO A 1 207 ? -11.904 -11.159 17.644 1.00 97.75 207 PRO A N 1
ATOM 1633 C CA . PRO A 1 207 ? -11.340 -10.740 18.924 1.00 97.75 207 PRO A CA 1
ATOM 1634 C C . PRO A 1 207 ? -10.977 -9.252 18.952 1.00 97.75 207 PRO A C 1
ATOM 1636 O O . PRO A 1 207 ? -11.304 -8.565 19.919 1.00 97.75 207 PRO A O 1
ATOM 1639 N N . TYR A 1 208 ? -10.368 -8.734 17.882 1.00 98.12 208 TYR A N 1
ATOM 1640 C CA . TYR A 1 208 ? -9.933 -7.337 17.806 1.00 98.12 208 TYR A CA 1
ATOM 1641 C C . TYR A 1 208 ? -11.111 -6.361 17.718 1.00 98.12 208 TYR A C 1
ATOM 1643 O O . TYR A 1 208 ? -11.081 -5.299 18.345 1.00 98.12 208 TYR A O 1
ATOM 1651 N N . LEU A 1 209 ? -12.169 -6.730 16.986 1.00 98.31 209 LEU A N 1
ATOM 1652 C CA . LEU A 1 209 ? -13.420 -5.966 16.914 1.00 98.31 209 LEU A CA 1
ATOM 1653 C C . LEU A 1 209 ? -14.132 -5.929 18.271 1.00 98.31 209 LEU A C 1
ATOM 1655 O O . LEU A 1 209 ? -14.569 -4.867 18.714 1.00 98.31 209 LEU A O 1
ATOM 1659 N N . ALA A 1 210 ? -14.229 -7.077 18.951 1.00 97.62 210 ALA A N 1
ATOM 1660 C CA . ALA A 1 210 ? -14.875 -7.186 20.259 1.00 97.62 210 ALA A CA 1
ATOM 1661 C C . ALA A 1 210 ? -14.152 -6.370 21.344 1.00 97.62 210 ALA A C 1
ATOM 1663 O O . ALA A 1 210 ? -14.793 -5.849 22.254 1.00 97.62 210 ALA A O 1
ATOM 1664 N N . GLN A 1 211 ? -12.829 -6.232 21.231 1.00 96.44 211 GLN A N 1
ATOM 1665 C CA . GLN A 1 211 ? -11.997 -5.443 22.145 1.00 96.44 211 GLN A CA 1
ATOM 1666 C C . GLN A 1 211 ? -11.913 -3.954 21.766 1.00 96.44 211 GLN A C 1
ATOM 1668 O O . GLN A 1 211 ? -11.300 -3.173 22.491 1.00 96.44 211 GLN A O 1
ATOM 1673 N N . GLY A 1 212 ? -12.498 -3.539 20.636 1.00 97.06 212 GLY A N 1
ATOM 1674 C CA . GLY A 1 212 ? -12.406 -2.159 20.144 1.00 97.06 212 GLY A CA 1
ATOM 1675 C C . GLY A 1 212 ? -10.996 -1.744 19.701 1.00 97.06 212 GLY A C 1
ATOM 1676 O O . GLY A 1 212 ? -10.708 -0.546 19.615 1.00 97.06 212 GLY A O 1
ATOM 1677 N N . GLN A 1 213 ? -10.118 -2.719 19.441 1.00 97.56 213 GLN A N 1
ATOM 1678 C CA . GLN A 1 213 ? -8.805 -2.496 18.830 1.00 97.56 213 GLN A CA 1
ATOM 1679 C C . GLN A 1 213 ? -8.919 -2.374 17.310 1.00 97.56 213 GLN A C 1
ATOM 1681 O O . GLN A 1 213 ? -8.196 -1.593 16.700 1.00 97.56 213 GLN A O 1
ATOM 1686 N N . LEU A 1 214 ? -9.831 -3.128 16.700 1.00 98.69 214 LEU A N 1
ATOM 1687 C CA . LEU A 1 214 ? -10.174 -3.001 15.291 1.00 98.69 214 LEU A CA 1
ATOM 1688 C C . LEU A 1 214 ? -11.499 -2.253 15.172 1.00 98.69 214 LEU A C 1
ATOM 1690 O O . LEU A 1 214 ? -12.491 -2.599 15.813 1.00 98.69 214 LEU A O 1
ATOM 1694 N N . LEU A 1 215 ? -11.486 -1.208 14.364 1.00 98.75 215 LEU A N 1
ATOM 1695 C CA . LEU A 1 215 ? -12.632 -0.392 14.002 1.00 98.75 215 LEU A CA 1
ATOM 1696 C C . LEU A 1 215 ? -12.850 -0.521 12.499 1.00 98.75 215 LEU A C 1
ATOM 1698 O O . LEU A 1 215 ? -11.983 -0.995 11.758 1.00 98.75 215 LEU A O 1
ATOM 1702 N N . TRP A 1 216 ? -14.009 -0.092 12.032 1.00 98.69 216 TRP A N 1
ATOM 1703 C CA . TRP A 1 216 ? -14.340 -0.187 10.620 1.00 98.69 216 TRP A CA 1
ATOM 1704 C C . TRP A 1 216 ? -15.201 0.985 10.176 1.00 98.69 216 TRP A C 1
ATOM 1706 O O . TRP A 1 216 ? -15.877 1.619 10.980 1.00 98.69 216 TRP A O 1
ATOM 1716 N N . ILE A 1 217 ? -15.141 1.290 8.888 1.00 98.50 217 ILE A N 1
ATOM 1717 C CA . ILE A 1 217 ? -15.971 2.295 8.228 1.00 98.50 217 ILE A CA 1
ATOM 1718 C C . ILE A 1 217 ? -16.963 1.552 7.341 1.00 98.50 217 ILE A C 1
ATOM 1720 O O . ILE A 1 217 ? -16.589 0.601 6.644 1.00 98.50 217 ILE A O 1
ATOM 1724 N N . HIS A 1 218 ? -18.234 1.955 7.379 1.00 97.19 218 HIS A N 1
ATOM 1725 C CA . HIS A 1 218 ? -19.241 1.348 6.517 1.00 97.19 218 HIS A CA 1
ATOM 1726 C C . HIS A 1 218 ? -18.875 1.603 5.035 1.00 97.19 218 HIS A C 1
ATOM 1728 O O . HIS A 1 218 ? -18.527 2.730 4.693 1.00 97.19 218 HIS A O 1
ATOM 1734 N N . PRO A 1 219 ? -18.935 0.604 4.134 1.00 95.12 219 PRO A N 1
ATOM 1735 C CA . PRO A 1 219 ? -18.420 0.721 2.766 1.00 95.12 219 PRO A CA 1
ATOM 1736 C C . PRO A 1 219 ? -19.008 1.869 1.932 1.00 95.12 219 PRO A C 1
ATOM 1738 O O . PRO A 1 219 ? -18.356 2.352 1.007 1.00 95.12 219 PRO A O 1
ATOM 1741 N N . ASP A 1 220 ? -20.238 2.280 2.241 1.00 90.44 220 ASP A N 1
ATOM 1742 C CA . ASP A 1 220 ? -20.961 3.366 1.562 1.00 90.44 220 ASP A CA 1
ATOM 1743 C C . ASP A 1 220 ? -20.929 4.700 2.334 1.00 90.44 220 ASP A C 1
ATOM 1745 O O . ASP A 1 220 ? -21.643 5.640 1.988 1.00 90.44 220 ASP A O 1
ATOM 1749 N N . ASP A 1 221 ? -20.131 4.790 3.399 1.00 93.69 221 ASP A N 1
ATOM 1750 C CA . ASP A 1 221 ? -20.031 5.983 4.236 1.00 93.69 221 ASP A CA 1
ATOM 1751 C C . ASP A 1 221 ? -18.927 6.928 3.742 1.00 93.69 221 ASP A C 1
ATOM 1753 O O . ASP A 1 221 ? -17.741 6.751 4.027 1.00 93.69 221 ASP A O 1
ATOM 1757 N N . GLY A 1 222 ? -19.340 7.966 3.010 1.00 90.19 222 GLY A N 1
ATOM 1758 C CA . GLY A 1 222 ? -18.450 9.029 2.537 1.00 90.19 222 GLY A CA 1
ATOM 1759 C C . GLY A 1 222 ? -17.935 9.962 3.639 1.00 90.19 222 GLY A C 1
ATOM 1760 O O . GLY A 1 222 ? -16.933 10.645 3.426 1.00 90.19 222 GLY A O 1
ATOM 1761 N N . ASP A 1 223 ? -18.568 9.971 4.815 1.00 94.38 223 ASP A N 1
ATOM 1762 C CA . ASP A 1 223 ? -18.105 10.726 5.979 1.00 94.38 223 ASP A CA 1
ATOM 1763 C C . ASP A 1 223 ? -17.044 9.950 6.767 1.00 94.38 223 ASP A C 1
ATOM 1765 O O . ASP A 1 223 ? -16.443 10.504 7.688 1.00 94.38 223 ASP A O 1
ATOM 1769 N N . LEU A 1 224 ? -16.758 8.692 6.417 1.00 97.06 224 LEU A N 1
ATOM 1770 C CA . LEU A 1 224 ? -15.784 7.845 7.106 1.00 97.06 224 LEU A CA 1
ATOM 1771 C C . LEU A 1 224 ? -16.049 7.768 8.621 1.00 97.06 224 LEU A C 1
ATOM 1773 O O . LEU A 1 224 ? -15.131 7.973 9.429 1.00 97.06 224 LEU A O 1
ATOM 1777 N N . ALA A 1 225 ? -17.303 7.549 9.032 1.00 97.62 225 ALA A N 1
ATOM 1778 C CA . ALA A 1 225 ? -17.631 7.418 10.444 1.00 97.62 225 ALA A CA 1
ATOM 1779 C C . ALA A 1 225 ? -17.111 6.083 10.991 1.00 97.62 225 ALA A C 1
ATOM 1781 O O . ALA A 1 225 ? -17.280 5.017 10.395 1.00 97.62 225 ALA A O 1
ATOM 1782 N N . LEU A 1 226 ? -16.471 6.147 12.159 1.00 98.31 226 LEU A N 1
ATOM 1783 C CA . LEU A 1 226 ? -15.918 4.969 12.812 1.00 98.31 226 LEU A CA 1
ATOM 1784 C C . LEU A 1 226 ? -17.024 4.161 13.485 1.00 98.31 226 LEU A C 1
ATOM 1786 O O . LEU A 1 226 ? -17.756 4.669 14.334 1.00 98.31 226 LEU A O 1
ATOM 1790 N N . GLN A 1 227 ? -17.073 2.882 13.149 1.00 97.94 227 GLN A N 1
ATOM 1791 C CA . GLN A 1 227 ? -17.904 1.873 13.782 1.00 97.94 227 GLN A CA 1
ATOM 1792 C C . GLN A 1 227 ? -17.035 0.961 14.649 1.00 97.94 227 GLN A C 1
ATOM 1794 O O . GLN A 1 227 ? -15.842 0.759 14.394 1.00 97.94 227 GLN A O 1
ATOM 1799 N N . SER A 1 228 ? -17.639 0.413 15.700 1.00 96.25 228 SER A N 1
ATOM 1800 C CA . SER A 1 228 ? -16.982 -0.508 16.626 1.00 96.25 228 SER A CA 1
ATOM 1801 C C . SER A 1 228 ? -17.844 -1.736 16.879 1.00 96.25 228 SER A C 1
ATOM 1803 O O . SER A 1 228 ? -19.059 -1.712 16.689 1.00 96.25 228 SER A O 1
ATOM 1805 N N . GLY A 1 229 ? -17.203 -2.812 17.329 1.00 95.38 229 GLY A N 1
ATOM 1806 C CA . GLY A 1 229 ? -17.873 -4.078 17.584 1.00 95.38 229 GLY A CA 1
ATOM 1807 C C . GLY A 1 229 ? -18.019 -4.959 16.344 1.00 95.38 229 GLY A C 1
ATOM 1808 O O . GLY A 1 229 ? -17.629 -4.613 15.229 1.00 95.38 229 GLY A O 1
ATOM 1809 N N . VAL A 1 230 ? -18.534 -6.160 16.600 1.00 96.88 230 VAL A N 1
ATOM 1810 C CA . VAL A 1 230 ? -18.593 -7.275 15.642 1.00 96.88 230 VAL A CA 1
ATOM 1811 C C . VAL A 1 230 ? -19.865 -7.232 14.795 1.00 96.88 230 VAL A C 1
ATOM 1813 O O . VAL A 1 230 ? -19.850 -7.669 13.647 1.00 96.88 230 VAL A O 1
ATOM 1816 N N . SER A 1 231 ? -20.964 -6.741 15.371 1.00 94.38 231 SER A N 1
ATOM 1817 C CA . SER A 1 231 ? -22.263 -6.680 14.705 1.00 94.38 231 SER A CA 1
ATOM 1818 C C . SER A 1 231 ? -22.175 -5.844 13.434 1.00 94.38 231 SER A C 1
ATOM 1820 O O . SER A 1 231 ? -21.597 -4.761 13.450 1.00 94.38 231 SER A O 1
ATOM 1822 N N . ASP A 1 232 ? -22.738 -6.371 12.348 1.00 91.69 232 ASP A N 1
ATOM 1823 C CA . ASP A 1 232 ? -22.864 -5.696 11.051 1.00 91.69 232 ASP A CA 1
ATOM 1824 C C . ASP A 1 232 ? -21.537 -5.301 10.375 1.00 91.69 232 ASP A C 1
ATOM 1826 O O . ASP A 1 232 ? -21.545 -4.587 9.376 1.00 91.69 232 ASP A O 1
ATOM 1830 N N . CYS A 1 233 ? -20.394 -5.798 10.867 1.00 96.94 233 CYS A N 1
ATOM 1831 C CA . CYS A 1 233 ? -19.095 -5.559 10.243 1.00 96.94 233 CYS A CA 1
ATOM 1832 C C . CYS A 1 233 ? -19.005 -6.297 8.887 1.00 96.94 233 CYS A C 1
ATOM 1834 O O . CYS A 1 233 ? -18.975 -7.532 8.868 1.00 96.94 233 CYS A O 1
ATOM 1836 N N . PRO A 1 234 ? -18.898 -5.583 7.748 1.00 96.19 234 PRO A N 1
ATOM 1837 C CA . PRO A 1 234 ? -18.947 -6.187 6.409 1.00 96.19 234 PRO A CA 1
ATOM 1838 C C . PRO A 1 234 ? -17.620 -6.830 5.972 1.00 96.19 234 PRO A C 1
ATOM 1840 O O . PRO A 1 234 ? -17.516 -7.413 4.893 1.00 96.19 234 PRO A O 1
ATOM 1843 N N . TYR A 1 235 ? -16.589 -6.715 6.807 1.00 96.94 235 TYR A N 1
ATOM 1844 C CA . TYR A 1 235 ? -15.245 -7.231 6.546 1.00 96.94 235 TYR A CA 1
ATOM 1845 C C . TYR A 1 235 ? -15.022 -8.632 7.142 1.00 96.94 235 TYR A C 1
ATOM 1847 O O . TYR A 1 235 ? -13.940 -9.196 6.997 1.00 96.94 235 TYR A O 1
ATOM 1855 N N . LEU A 1 236 ? -16.030 -9.201 7.813 1.00 96.56 236 LEU A N 1
ATOM 1856 C CA . LEU A 1 236 ? -15.977 -10.540 8.399 1.00 96.56 236 LEU A CA 1
ATOM 1857 C C . LEU A 1 236 ? -16.346 -11.631 7.394 1.00 96.56 236 LEU A C 1
ATOM 18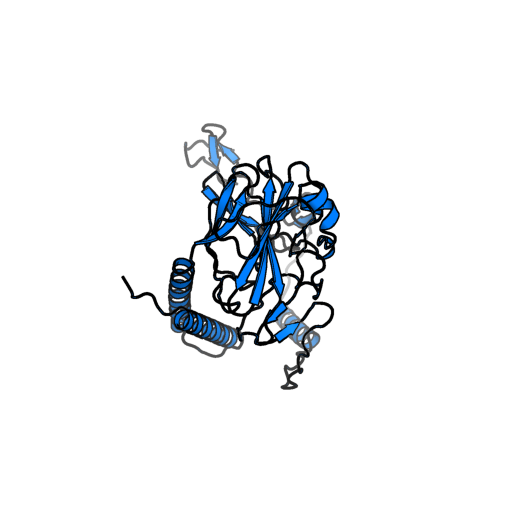59 O O . LEU A 1 236 ? -17.154 -11.418 6.495 1.00 96.56 236 LEU A O 1
ATOM 1863 N N . ASP A 1 237 ? -15.769 -12.818 7.602 1.00 91.56 237 ASP A N 1
ATOM 1864 C CA . ASP A 1 237 ? -16.127 -14.071 6.922 1.00 91.56 237 ASP A CA 1
ATOM 1865 C C . ASP A 1 237 ? -16.137 -13.985 5.383 1.00 91.56 237 ASP A C 1
ATOM 1867 O O . ASP A 1 237 ? -16.858 -14.717 4.702 1.00 91.56 237 ASP A O 1
ATOM 1871 N N . GLN A 1 238 ? -15.316 -13.094 4.822 1.00 93.31 238 GLN A N 1
ATOM 1872 C CA . GLN A 1 238 ? -15.178 -12.957 3.381 1.00 93.31 238 GLN A CA 1
ATOM 1873 C C . GLN A 1 238 ? -14.503 -14.195 2.780 1.00 93.31 238 GLN A C 1
ATOM 1875 O O . GLN A 1 238 ? -13.518 -14.712 3.311 1.00 93.31 238 GLN A O 1
ATOM 1880 N N . ALA A 1 239 ? -15.020 -14.656 1.642 1.00 93.69 239 ALA A N 1
ATOM 1881 C CA . ALA A 1 239 ? -14.367 -15.686 0.846 1.00 93.69 239 ALA A CA 1
ATOM 1882 C C . ALA A 1 239 ? -13.207 -15.086 0.032 1.00 93.69 239 ALA A C 1
ATOM 1884 O O . ALA A 1 239 ? -13.301 -13.956 -0.463 1.00 93.69 239 ALA A O 1
ATOM 1885 N N . GLY A 1 240 ? -12.135 -15.865 -0.119 1.00 94.50 240 GLY A N 1
ATOM 1886 C CA . GLY A 1 240 ? -10.972 -15.519 -0.932 1.00 94.50 240 GLY A CA 1
ATOM 1887 C C . GLY A 1 240 ? -9.677 -16.159 -0.432 1.00 94.50 240 GLY A C 1
ATOM 1888 O O . GLY A 1 240 ? -9.631 -16.772 0.641 1.00 94.50 240 GLY A O 1
ATOM 1889 N N . ARG A 1 241 ? -8.620 -16.019 -1.229 1.00 94.38 241 ARG A N 1
ATOM 1890 C CA . ARG A 1 241 ? -7.260 -16.478 -0.920 1.00 94.38 241 ARG A CA 1
ATOM 1891 C C . ARG A 1 241 ? -6.660 -15.696 0.255 1.00 94.38 241 ARG A C 1
ATOM 1893 O O . ARG A 1 241 ? -6.713 -14.468 0.300 1.00 94.38 241 ARG A O 1
ATOM 1900 N N . ARG A 1 242 ? -6.061 -16.435 1.193 1.00 94.62 242 ARG A N 1
ATOM 1901 C CA . ARG A 1 242 ? -5.361 -15.928 2.393 1.00 94.62 242 ARG A CA 1
ATOM 1902 C C . ARG A 1 242 ? -3.837 -15.878 2.225 1.00 94.62 242 ARG A C 1
ATOM 1904 O O . ARG A 1 242 ? -3.116 -15.616 3.178 1.00 94.62 242 ARG A O 1
ATOM 1911 N N . SER A 1 243 ? -3.328 -16.165 1.039 1.00 91.12 243 SER A N 1
ATOM 1912 C CA . SER A 1 243 ? -1.927 -15.942 0.690 1.00 91.12 243 SER A CA 1
ATOM 1913 C C . SER A 1 243 ? -1.798 -14.615 -0.063 1.00 91.12 243 SER A C 1
ATOM 1915 O O . SER A 1 243 ? -2.756 -14.204 -0.730 1.00 91.12 243 SER A O 1
ATOM 1917 N N . PRO A 1 244 ? -0.653 -13.916 0.039 1.00 92.06 244 PRO A N 1
ATOM 1918 C CA . PRO A 1 244 ? -0.418 -12.725 -0.763 1.00 92.06 244 PRO A CA 1
ATOM 1919 C C . PRO A 1 244 ? -0.564 -13.020 -2.255 1.00 92.06 244 PRO A C 1
ATOM 1921 O O . PRO A 1 244 ? -0.042 -14.019 -2.760 1.00 92.06 244 PRO A O 1
ATOM 1924 N N . LEU A 1 245 ? -1.242 -12.117 -2.960 1.00 94.38 245 LEU A N 1
ATOM 1925 C CA . LEU A 1 245 ? -1.352 -12.175 -4.408 1.00 94.38 245 LEU A CA 1
ATOM 1926 C C . LEU A 1 245 ? -0.148 -11.520 -5.078 1.00 94.38 245 LEU A C 1
ATOM 1928 O O . LEU A 1 245 ? 0.384 -10.506 -4.613 1.00 94.38 245 LEU A O 1
ATOM 1932 N N . PHE A 1 246 ? 0.208 -12.074 -6.226 1.00 95.00 246 PHE A N 1
ATOM 1933 C CA . PHE A 1 246 ? 1.168 -11.526 -7.168 1.00 95.00 246 PHE A CA 1
ATOM 1934 C C . PHE A 1 246 ? 0.425 -11.311 -8.484 1.00 95.00 246 PHE A C 1
ATOM 1936 O O . PHE A 1 246 ? -0.260 -12.221 -8.950 1.00 95.00 246 PHE A O 1
ATOM 1943 N N . ILE A 1 247 ? 0.504 -10.103 -9.041 1.00 95.06 247 ILE A N 1
ATOM 1944 C CA . ILE A 1 247 ? -0.204 -9.733 -10.270 1.00 95.06 247 ILE A CA 1
ATOM 1945 C C . ILE A 1 247 ? 0.783 -9.077 -11.228 1.00 95.06 247 ILE A C 1
ATOM 1947 O O . ILE A 1 247 ? 1.498 -8.149 -10.847 1.00 95.06 247 ILE A O 1
ATOM 1951 N N . SER A 1 248 ? 0.827 -9.559 -12.463 1.00 94.25 248 SER A N 1
ATOM 1952 C CA . SER A 1 248 ? 1.602 -8.973 -13.558 1.00 94.25 248 SER A CA 1
ATOM 1953 C C . SER A 1 248 ? 1.144 -9.579 -14.878 1.00 94.25 248 SER A C 1
ATOM 1955 O O . SER A 1 248 ? 0.674 -10.716 -14.887 1.00 94.25 248 SER A O 1
ATOM 1957 N N . ARG A 1 249 ? 1.287 -8.850 -15.989 1.00 92.94 249 ARG A N 1
ATOM 1958 C CA . ARG A 1 249 ? 1.004 -9.361 -17.344 1.00 92.94 249 ARG A CA 1
ATOM 1959 C C . ARG A 1 249 ? -0.367 -10.044 -17.502 1.00 92.94 249 ARG A C 1
ATOM 1961 O O . ARG A 1 249 ? -0.482 -11.100 -18.119 1.00 92.94 249 ARG A O 1
ATOM 1968 N N . GLY A 1 250 ? -1.407 -9.488 -16.875 1.00 92.50 250 GLY A N 1
ATOM 1969 C CA . GLY A 1 250 ? -2.763 -10.052 -16.905 1.00 92.50 250 GLY A CA 1
ATOM 1970 C C . GLY A 1 250 ? -2.943 -11.373 -16.142 1.00 92.50 250 GLY A C 1
ATOM 1971 O O . GLY A 1 250 ? -3.996 -11.998 -16.256 1.00 92.50 250 GLY A O 1
ATOM 1972 N N . GLN A 1 251 ? -1.952 -11.806 -15.361 1.00 92.88 251 GLN A N 1
ATOM 1973 C CA . GLN A 1 251 ? -1.986 -13.025 -14.554 1.00 92.88 251 GLN A CA 1
ATOM 1974 C C . GLN A 1 251 ? -2.039 -12.695 -13.060 1.00 92.88 251 GLN A C 1
ATOM 1976 O O . GLN A 1 251 ? -1.515 -11.674 -12.615 1.00 92.88 251 GLN A O 1
ATOM 1981 N N . VAL A 1 252 ? -2.655 -13.587 -12.278 1.00 94.25 252 VAL A N 1
ATOM 1982 C CA . VAL A 1 252 ? -2.649 -13.551 -10.811 1.00 94.25 252 VAL A CA 1
ATOM 1983 C C . VAL A 1 252 ? -2.269 -14.915 -10.266 1.00 94.25 252 VAL A C 1
ATOM 1985 O O . VAL A 1 252 ? -2.845 -15.925 -10.661 1.00 94.25 252 VAL A O 1
ATOM 1988 N N . TRP A 1 253 ? -1.341 -14.936 -9.322 1.00 93.81 253 TRP A N 1
ATOM 1989 C CA . TRP A 1 253 ? -0.823 -16.167 -8.741 1.00 93.81 253 TRP A CA 1
ATOM 1990 C C . TRP A 1 253 ? -0.484 -15.973 -7.262 1.00 93.81 253 TRP A C 1
ATOM 1992 O O . TRP A 1 253 ? -0.584 -14.864 -6.722 1.00 93.81 253 TRP A O 1
ATOM 2002 N N . THR A 1 254 ? -0.116 -17.059 -6.589 1.00 92.00 254 THR A N 1
ATOM 2003 C CA . THR A 1 254 ? 0.334 -17.038 -5.187 1.00 92.00 254 THR A CA 1
ATOM 2004 C C . THR A 1 254 ? 1.685 -17.735 -5.073 1.00 92.00 254 THR A C 1
ATOM 2006 O O . THR A 1 254 ? 2.127 -18.384 -6.014 1.00 92.00 254 THR A O 1
ATOM 2009 N N . ALA A 1 255 ? 2.359 -17.636 -3.927 1.00 87.25 255 ALA A N 1
ATOM 2010 C CA . ALA A 1 255 ? 3.623 -18.354 -3.737 1.00 87.25 255 ALA A CA 1
ATOM 2011 C C . ALA A 1 255 ? 3.469 -19.889 -3.821 1.00 87.25 255 ALA A C 1
ATOM 2013 O O . ALA A 1 255 ? 4.420 -20.578 -4.175 1.00 87.25 255 ALA A O 1
ATOM 2014 N N . GLU A 1 256 ? 2.282 -20.414 -3.501 1.00 85.88 256 GLU A N 1
ATOM 2015 C CA . GLU A 1 256 ? 1.968 -21.850 -3.531 1.00 85.88 256 GLU A CA 1
ATOM 2016 C C . GLU A 1 256 ? 1.569 -22.348 -4.927 1.00 85.88 256 GLU A C 1
ATOM 2018 O O . GLU A 1 256 ? 1.625 -23.545 -5.193 1.00 85.88 256 GLU A O 1
ATOM 2023 N N . ASP A 1 257 ? 1.174 -21.428 -5.802 1.00 87.56 257 ASP A N 1
ATOM 2024 C CA . ASP A 1 257 ? 0.660 -21.691 -7.144 1.00 87.56 257 ASP A CA 1
ATOM 2025 C C . ASP A 1 257 ? 1.253 -20.632 -8.081 1.00 87.56 257 ASP A C 1
ATOM 2027 O O . ASP A 1 257 ? 0.583 -19.629 -8.336 1.00 87.56 257 ASP A O 1
ATOM 2031 N N . PRO A 1 258 ? 2.551 -20.738 -8.440 1.00 85.06 258 PRO A N 1
ATOM 2032 C CA . PRO A 1 258 ? 3.231 -19.797 -9.329 1.00 85.06 258 PRO A CA 1
ATOM 2033 C C . PRO A 1 258 ? 2.689 -19.904 -10.764 1.00 85.06 258 PRO A C 1
ATOM 2035 O O . PRO A 1 258 ? 2.115 -20.930 -11.118 1.00 85.06 258 PRO A O 1
ATOM 2038 N N . PRO A 1 259 ? 2.862 -18.872 -11.613 1.00 82.00 259 PRO A N 1
ATOM 2039 C CA . PRO A 1 259 ? 2.353 -18.931 -12.973 1.00 82.00 259 PRO A CA 1
ATOM 2040 C C . PRO A 1 259 ? 3.104 -20.014 -13.752 1.00 82.00 259 PRO A C 1
ATOM 2042 O O . PRO A 1 259 ? 4.311 -20.190 -13.562 1.00 82.00 259 PRO A O 1
ATOM 2045 N N . ASP A 1 260 ? 2.397 -20.690 -14.657 1.00 72.12 260 ASP A N 1
ATOM 2046 C CA . ASP A 1 260 ? 3.008 -21.565 -15.652 1.00 72.12 260 ASP A CA 1
ATOM 2047 C C . ASP A 1 260 ? 3.889 -20.704 -16.564 1.00 72.12 260 ASP A C 1
ATOM 2049 O O . ASP A 1 260 ? 3.425 -20.081 -17.523 1.00 72.12 260 ASP A O 1
ATOM 2053 N N . ILE A 1 261 ? 5.173 -20.608 -16.228 1.00 65.06 261 ILE A N 1
ATOM 2054 C CA . ILE A 1 261 ? 6.174 -20.096 -17.150 1.00 65.06 261 ILE A CA 1
ATOM 2055 C C . ILE A 1 261 ? 6.307 -21.198 -18.197 1.00 65.06 261 ILE A C 1
ATOM 2057 O O . ILE A 1 261 ? 6.954 -22.212 -17.939 1.00 65.06 261 ILE A O 1
ATOM 2061 N N . GLU A 1 262 ? 5.664 -21.036 -19.358 1.00 52.22 262 GLU A N 1
ATOM 2062 C CA . GLU A 1 262 ? 6.120 -21.747 -20.550 1.00 52.22 262 GLU A CA 1
ATOM 2063 C C . GLU A 1 262 ? 7.595 -21.370 -20.685 1.00 52.22 262 GLU A C 1
ATOM 2065 O O . GLU A 1 262 ? 7.919 -20.229 -21.018 1.00 52.22 262 GLU A O 1
ATOM 2070 N N . GLU A 1 263 ? 8.492 -22.287 -20.312 1.00 43.91 263 GLU A N 1
ATOM 2071 C CA . GLU A 1 263 ? 9.897 -22.196 -20.672 1.00 43.91 263 GLU A CA 1
ATOM 2072 C C . GLU A 1 263 ? 9.892 -22.038 -22.188 1.00 43.91 263 GLU A C 1
ATOM 2074 O O . GLU A 1 263 ? 9.680 -23.006 -22.920 1.00 43.91 263 GLU A O 1
ATOM 2079 N N . SER A 1 264 ? 10.027 -20.804 -22.676 1.00 40.94 264 SER A N 1
ATOM 2080 C CA . SER A 1 264 ? 10.306 -20.579 -24.078 1.00 40.94 264 SER A CA 1
ATOM 2081 C C . SER A 1 264 ? 11.618 -21.302 -24.312 1.00 40.94 264 SER A C 1
ATOM 2083 O O . SER A 1 264 ? 12.682 -20.823 -23.924 1.00 40.94 264 SER A O 1
ATOM 2085 N N . SER A 1 265 ? 11.522 -22.484 -24.905 1.00 41.06 265 SER A N 1
ATOM 2086 C CA . SER A 1 265 ? 12.623 -23.334 -25.331 1.00 41.06 265 SER A CA 1
ATOM 2087 C C . SER A 1 265 ? 13.428 -22.702 -26.472 1.00 41.06 265 SER A C 1
ATOM 2089 O O . SER A 1 265 ? 14.048 -23.414 -27.254 1.00 41.06 265 SER A O 1
ATOM 2091 N N . ASP A 1 266 ? 13.387 -21.378 -26.607 1.00 41.50 266 ASP A N 1
ATOM 2092 C CA . ASP A 1 266 ? 14.358 -20.637 -27.379 1.00 41.50 266 ASP A CA 1
ATOM 2093 C C . ASP A 1 266 ? 15.610 -20.594 -26.515 1.00 41.50 266 ASP A C 1
ATOM 2095 O O . ASP A 1 266 ? 15.712 -19.771 -25.608 1.00 41.50 266 ASP A O 1
ATOM 2099 N N . ASP A 1 267 ? 16.484 -21.572 -26.764 1.00 42.59 267 ASP A N 1
ATOM 2100 C CA . ASP A 1 267 ? 17.866 -21.695 -26.309 1.00 42.59 267 ASP A CA 1
ATOM 2101 C C . ASP A 1 267 ? 18.406 -20.404 -25.666 1.00 42.59 267 ASP A C 1
ATOM 2103 O O . ASP A 1 267 ? 19.104 -19.609 -26.298 1.00 42.59 267 ASP A O 1
ATOM 2107 N N . ILE A 1 268 ? 18.143 -20.208 -24.372 1.00 39.91 268 ILE A N 1
ATOM 2108 C CA . ILE A 1 268 ? 19.139 -19.560 -23.534 1.00 39.91 268 ILE A CA 1
ATOM 2109 C C . ILE A 1 268 ? 20.211 -20.638 -23.468 1.00 39.91 268 ILE A C 1
ATOM 2111 O O . ILE A 1 268 ? 19.947 -21.671 -22.842 1.00 39.91 268 ILE A O 1
ATOM 2115 N N . PRO A 1 269 ? 21.368 -20.501 -24.148 1.00 35.53 269 PRO A N 1
ATOM 2116 C CA . PRO A 1 269 ? 22.426 -21.458 -23.926 1.00 35.53 269 PRO A CA 1
ATOM 2117 C C . PRO A 1 269 ? 22.644 -21.459 -22.419 1.00 35.53 269 PRO A C 1
ATOM 2119 O O . PRO A 1 269 ? 22.923 -20.416 -21.821 1.00 35.53 269 PRO A O 1
ATOM 2122 N N . MET A 1 270 ? 22.463 -22.626 -21.797 1.00 39.44 270 MET A N 1
ATOM 2123 C CA . MET A 1 270 ? 23.187 -22.932 -20.580 1.00 39.44 270 MET A CA 1
ATOM 2124 C C . MET A 1 270 ? 24.650 -22.722 -20.955 1.00 39.44 270 MET A C 1
ATOM 2126 O O . MET A 1 270 ? 25.308 -23.622 -21.469 1.00 39.44 270 MET A O 1
ATOM 2130 N N . VAL A 1 271 ? 25.141 -21.499 -20.780 1.00 44.66 271 VAL A N 1
ATOM 2131 C CA . VAL A 1 271 ? 26.551 -21.284 -20.547 1.00 44.66 271 VAL A CA 1
ATOM 2132 C C . VAL A 1 271 ? 26.822 -22.127 -19.322 1.00 44.66 271 VAL A C 1
ATOM 2134 O O . VAL A 1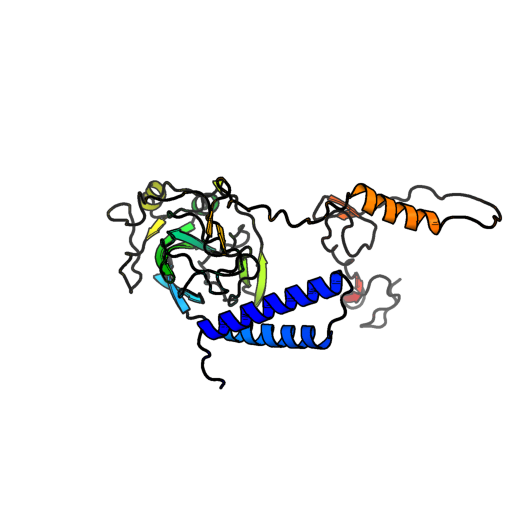 271 ? 26.307 -21.849 -18.235 1.00 44.66 271 VAL A O 1
ATOM 2137 N N . ASP A 1 272 ? 27.505 -23.246 -19.544 1.00 45.47 272 ASP A N 1
ATOM 2138 C CA . ASP A 1 272 ? 28.022 -24.042 -18.459 1.00 45.47 272 ASP A CA 1
ATOM 2139 C C . ASP A 1 272 ? 28.849 -23.066 -17.624 1.00 45.47 272 ASP A C 1
ATOM 2141 O O . ASP A 1 272 ? 29.856 -22.523 -18.081 1.00 45.47 272 ASP A O 1
ATOM 2145 N N . PHE A 1 273 ? 28.363 -22.740 -16.425 1.00 47.62 273 PHE A N 1
ATOM 2146 C CA . PHE A 1 273 ? 29.063 -21.815 -15.544 1.00 47.62 273 PHE A CA 1
ATOM 2147 C C . PHE A 1 273 ? 30.476 -22.332 -15.248 1.00 47.62 273 PHE A C 1
ATOM 2149 O O . PHE A 1 273 ? 31.329 -21.532 -14.881 1.00 47.62 273 PHE A O 1
ATOM 2156 N N . SER A 1 274 ? 30.746 -23.630 -15.443 1.00 47.16 274 SER A N 1
ATOM 2157 C CA . SER A 1 274 ? 32.097 -24.175 -15.395 1.00 47.16 274 SER A CA 1
ATOM 2158 C C . SER A 1 274 ? 32.949 -23.818 -16.616 1.00 47.16 274 SER A C 1
ATOM 2160 O O . SER A 1 274 ? 34.125 -23.551 -16.412 1.00 47.16 274 SER A O 1
ATOM 2162 N N . ASP A 1 275 ? 32.392 -23.691 -17.824 1.00 52.50 275 ASP A N 1
ATOM 2163 C CA . ASP A 1 275 ? 33.122 -23.223 -19.015 1.00 52.50 275 ASP A CA 1
ATOM 2164 C C . ASP A 1 275 ? 33.420 -21.721 -18.926 1.00 52.50 275 ASP A C 1
ATOM 2166 O O . ASP A 1 275 ? 34.542 -21.301 -19.188 1.00 52.50 275 ASP A O 1
ATOM 2170 N N . VAL A 1 276 ? 32.462 -20.910 -18.456 1.00 57.94 276 VAL A N 1
ATOM 2171 C CA . VAL A 1 276 ? 32.674 -19.464 -18.235 1.00 57.94 276 VAL A CA 1
ATOM 2172 C C . VAL A 1 276 ? 33.685 -19.220 -17.112 1.00 57.94 276 VAL A C 1
ATOM 2174 O O . VAL A 1 276 ? 34.544 -18.348 -17.223 1.00 57.94 276 VAL A O 1
ATOM 2177 N N . MET A 1 277 ? 33.623 -20.000 -16.029 1.00 55.84 277 MET A N 1
ATOM 2178 C CA . MET A 1 277 ? 34.619 -19.918 -14.958 1.00 55.84 277 MET A CA 1
ATOM 2179 C C . MET A 1 277 ? 35.980 -20.472 -15.390 1.00 55.84 277 MET A C 1
ATOM 2181 O O . MET A 1 277 ? 36.991 -19.901 -14.995 1.00 55.84 277 MET A O 1
ATOM 2185 N N . ALA A 1 278 ? 36.028 -21.510 -16.230 1.00 56.75 278 ALA A N 1
ATOM 2186 C CA . ALA A 1 278 ? 37.269 -22.047 -16.784 1.00 56.75 278 ALA A CA 1
ATOM 2187 C C . ALA A 1 278 ? 37.916 -21.091 -17.797 1.00 56.75 278 ALA A C 1
ATOM 2189 O O . ALA A 1 278 ? 39.140 -20.989 -17.828 1.00 56.75 278 ALA A O 1
ATOM 2190 N N . GLU A 1 279 ? 37.131 -20.355 -18.590 1.00 59.50 279 GLU A N 1
ATOM 2191 C CA . GLU A 1 279 ? 37.635 -19.296 -19.472 1.00 59.50 279 GLU A CA 1
ATOM 2192 C C . GLU A 1 279 ? 38.232 -18.144 -18.652 1.00 59.50 279 GLU A C 1
ATOM 2194 O O . GLU A 1 279 ? 39.375 -17.759 -18.906 1.00 59.50 279 GLU A O 1
ATOM 2199 N N . ILE A 1 280 ? 37.538 -17.689 -17.600 1.00 57.34 280 ILE A N 1
ATOM 2200 C CA . ILE A 1 280 ? 38.035 -16.663 -16.663 1.00 57.34 280 ILE A CA 1
ATOM 2201 C C . ILE A 1 280 ? 39.302 -17.138 -15.927 1.00 57.34 280 ILE A C 1
ATOM 2203 O O . ILE A 1 280 ? 40.252 -16.370 -15.784 1.00 57.34 280 ILE A O 1
ATOM 2207 N N . GLU A 1 281 ? 39.357 -18.396 -15.482 1.00 58.06 281 GLU A N 1
ATOM 2208 C CA . GLU A 1 281 ? 40.551 -18.988 -14.858 1.00 58.06 281 GLU A CA 1
ATOM 2209 C C . GLU A 1 281 ? 41.712 -19.122 -15.859 1.00 58.06 281 GLU A C 1
ATOM 2211 O O . GLU A 1 281 ? 42.854 -18.821 -15.515 1.00 58.06 281 GLU A O 1
ATOM 2216 N N . SER A 1 282 ? 41.436 -19.472 -17.120 1.00 55.34 282 SER A N 1
ATOM 2217 C CA . SER A 1 282 ? 42.460 -19.580 -18.168 1.00 55.34 282 SER A CA 1
ATOM 2218 C C . SER A 1 282 ? 43.041 -18.226 -18.594 1.00 55.34 282 SER A C 1
ATOM 2220 O O . SER A 1 282 ? 44.230 -18.145 -18.910 1.00 55.34 282 SER A O 1
ATOM 2222 N N . GLU A 1 283 ? 42.239 -17.155 -18.567 1.00 57.38 283 GLU A N 1
ATOM 2223 C CA . GLU A 1 283 ? 42.699 -15.786 -18.830 1.00 57.38 283 GLU A CA 1
ATOM 2224 C C . GLU A 1 283 ? 43.547 -15.240 -17.672 1.00 57.38 283 GLU A C 1
ATOM 2226 O O . GLU A 1 283 ? 44.523 -14.527 -17.909 1.00 57.38 283 GLU A O 1
ATOM 2231 N N . LEU A 1 284 ? 43.239 -15.635 -16.432 1.00 52.62 284 LEU A N 1
ATOM 2232 C CA . LEU A 1 284 ? 44.038 -15.309 -15.246 1.00 52.62 284 LEU A CA 1
ATOM 2233 C C . LEU A 1 284 ? 45.378 -16.069 -15.216 1.00 52.62 284 LEU A C 1
ATOM 2235 O O . LEU A 1 284 ? 46.393 -15.493 -14.825 1.00 52.62 284 LEU A O 1
ATOM 2239 N N . ASP A 1 285 ? 45.412 -17.317 -15.690 1.00 45.81 285 ASP A N 1
ATOM 2240 C CA . ASP A 1 285 ? 46.636 -18.129 -15.770 1.00 45.81 285 ASP A CA 1
ATOM 2241 C C . ASP A 1 285 ? 47.543 -17.746 -16.962 1.00 45.81 285 ASP A C 1
ATOM 2243 O O . ASP A 1 285 ? 48.758 -17.971 -16.927 1.00 45.81 285 ASP A O 1
ATOM 2247 N N . ALA A 1 286 ? 46.993 -17.135 -18.020 1.00 49.28 286 ALA A N 1
ATOM 2248 C CA . ALA A 1 286 ? 47.750 -16.716 -19.206 1.00 49.28 286 ALA A CA 1
ATOM 2249 C C . ALA A 1 286 ? 48.621 -15.462 -18.981 1.00 49.28 286 ALA A C 1
ATOM 2251 O O . ALA A 1 286 ? 49.619 -15.279 -19.687 1.00 49.28 286 ALA A O 1
ATOM 2252 N N . GLU A 1 287 ? 48.298 -14.620 -17.992 1.00 41.09 287 GLU A N 1
ATOM 2253 C CA . GLU A 1 287 ? 49.141 -13.479 -17.600 1.00 41.09 287 GLU A CA 1
ATOM 2254 C C . GLU A 1 287 ? 50.306 -13.875 -16.669 1.00 41.09 287 GLU A C 1
ATOM 2256 O O . GLU A 1 287 ? 51.220 -13.073 -16.450 1.00 41.09 287 GLU A O 1
ATOM 2261 N N . GLU A 1 288 ? 50.350 -15.121 -16.179 1.00 41.88 288 GLU A N 1
ATOM 2262 C CA . GLU A 1 288 ? 51.363 -15.587 -15.227 1.00 41.88 288 GLU A CA 1
ATOM 2263 C C . GLU A 1 288 ? 52.277 -16.685 -15.813 1.00 41.88 288 GLU A C 1
ATOM 2265 O O . GLU A 1 288 ? 52.256 -17.860 -15.448 1.00 41.88 288 GLU A O 1
ATOM 2270 N N . SER A 1 289 ? 53.205 -16.289 -16.695 1.00 36.16 289 SER A N 1
ATOM 2271 C CA . SER A 1 289 ? 54.449 -17.054 -16.882 1.00 36.16 289 SER A CA 1
ATOM 2272 C C . SER A 1 289 ? 55.708 -16.180 -16.982 1.00 36.16 289 SER A C 1
ATOM 2274 O O . SER A 1 289 ? 55.651 -15.052 -17.470 1.00 36.16 289 SER A O 1
ATOM 2276 N N . PRO A 1 290 ? 56.869 -16.656 -16.478 1.00 51.31 290 PRO A N 1
ATOM 2277 C CA . PRO A 1 290 ? 57.815 -15.795 -15.771 1.00 51.31 290 PRO A CA 1
ATOM 2278 C C . PRO A 1 290 ? 59.157 -15.582 -16.497 1.00 51.31 290 PRO A C 1
ATOM 2280 O O . PRO A 1 290 ? 59.682 -16.471 -17.166 1.00 51.31 290 PRO A O 1
ATOM 2283 N N . ALA A 1 291 ? 59.802 -14.437 -16.245 1.00 30.44 291 ALA A N 1
ATOM 2284 C CA . ALA A 1 291 ? 61.227 -14.186 -16.510 1.00 30.44 291 ALA A CA 1
ATOM 2285 C C . ALA A 1 291 ? 61.834 -13.334 -15.359 1.00 30.44 291 ALA A C 1
ATOM 2287 O O . ALA A 1 291 ? 61.097 -12.644 -14.660 1.00 30.44 291 ALA A O 1
ATOM 2288 N N . PRO A 1 292 ? 63.144 -13.431 -15.049 1.00 38.47 292 PRO A N 1
ATOM 2289 C CA . PRO A 1 292 ? 63.630 -14.272 -13.958 1.00 38.47 292 PRO A CA 1
ATOM 2290 C C . PRO A 1 292 ? 64.050 -13.524 -12.675 1.00 38.47 292 PRO A C 1
ATOM 2292 O O . PRO A 1 292 ? 64.336 -12.331 -12.647 1.00 38.47 292 PRO A O 1
ATOM 2295 N N . ARG A 1 293 ? 64.120 -14.318 -11.597 1.00 41.31 293 ARG A N 1
ATOM 2296 C CA . ARG A 1 293 ? 64.376 -13.976 -10.186 1.00 41.31 293 ARG A CA 1
ATOM 2297 C C . ARG A 1 293 ? 65.663 -13.191 -9.900 1.00 41.31 293 ARG A C 1
ATOM 2299 O O . ARG A 1 293 ? 66.748 -13.591 -10.317 1.00 41.31 293 ARG A O 1
ATOM 2306 N N . ALA A 1 294 ? 65.568 -12.293 -8.915 1.00 29.16 294 ALA A N 1
ATOM 2307 C CA . ALA A 1 294 ? 66.645 -12.050 -7.955 1.00 29.16 294 ALA A CA 1
ATOM 2308 C C . ALA A 1 294 ? 66.122 -11.977 -6.501 1.00 29.16 294 ALA A C 1
ATOM 2310 O O . ALA A 1 294 ? 65.541 -10.988 -6.082 1.00 29.16 294 ALA A O 1
ATOM 2311 N N . LYS A 1 295 ? 66.417 -13.066 -5.772 1.00 29.12 295 LYS A N 1
ATOM 2312 C CA . LYS A 1 295 ? 66.636 -13.252 -4.318 1.00 29.12 295 LYS A CA 1
ATOM 2313 C C . LYS A 1 295 ? 65.536 -12.871 -3.306 1.00 29.12 295 LYS A C 1
ATOM 2315 O O . LYS A 1 295 ? 65.141 -11.727 -3.148 1.00 29.12 295 LYS A O 1
ATOM 2320 N N . ALA A 1 296 ? 65.152 -13.893 -2.538 1.00 38.50 296 ALA A N 1
ATOM 2321 C CA . ALA A 1 296 ? 64.215 -13.872 -1.420 1.00 38.50 296 ALA A CA 1
ATOM 2322 C C . ALA A 1 296 ? 64.818 -13.334 -0.110 1.00 38.50 296 ALA A C 1
ATOM 2324 O O . ALA A 1 296 ? 65.995 -13.578 0.157 1.00 38.50 296 ALA A O 1
ATOM 2325 N N . ALA A 1 297 ? 63.968 -12.716 0.721 1.00 31.14 297 ALA A N 1
ATOM 2326 C CA . ALA A 1 297 ? 63.782 -12.936 2.171 1.00 31.14 297 ALA A CA 1
ATOM 2327 C C . ALA A 1 297 ? 62.794 -11.878 2.733 1.00 31.14 297 ALA A C 1
ATOM 2329 O O . ALA A 1 297 ? 62.633 -10.826 2.120 1.00 31.14 297 ALA A O 1
ATOM 2330 N N . PRO A 1 298 ? 62.258 -12.040 3.954 1.00 33.66 298 PRO A N 1
ATOM 2331 C CA . PRO A 1 298 ? 61.275 -13.017 4.414 1.00 33.66 298 PRO A CA 1
ATOM 2332 C C . PRO A 1 298 ? 59.926 -12.342 4.768 1.00 33.66 298 PRO A C 1
ATOM 2334 O O . PRO A 1 298 ? 59.844 -11.132 4.973 1.00 33.66 298 PRO A O 1
ATOM 2337 N N . SER A 1 299 ? 58.862 -13.136 4.873 1.00 40.12 299 SER A N 1
ATOM 2338 C CA . SER A 1 299 ? 57.522 -12.696 5.289 1.00 40.12 299 SER A CA 1
ATOM 2339 C C . SER A 1 299 ? 57.520 -12.107 6.713 1.00 40.12 299 SER A C 1
ATOM 2341 O O . SER A 1 299 ? 58.113 -12.721 7.607 1.00 40.12 299 SER A O 1
ATOM 2343 N N . PRO A 1 300 ? 56.821 -10.983 6.978 1.00 34.53 300 PRO A N 1
ATOM 2344 C CA . PRO A 1 300 ? 56.542 -10.543 8.337 1.00 34.53 300 PRO A CA 1
ATOM 2345 C C . PRO A 1 300 ? 55.265 -11.211 8.909 1.00 34.53 300 PRO A C 1
ATOM 2347 O O . PRO A 1 300 ? 54.426 -11.702 8.153 1.00 34.53 300 PRO A O 1
ATOM 2350 N N . PRO A 1 301 ? 55.146 -11.270 10.251 1.00 34.06 301 PRO A N 1
ATOM 2351 C CA . PRO A 1 301 ? 54.215 -12.118 11.011 1.00 34.06 301 PRO A CA 1
ATOM 2352 C C . PRO A 1 301 ? 52.781 -11.545 11.071 1.00 34.06 301 PRO A C 1
ATOM 2354 O O . PRO A 1 301 ? 52.568 -10.402 10.660 1.00 34.06 301 PRO A O 1
ATOM 2357 N N . PRO A 1 302 ? 51.785 -12.298 11.595 1.00 46.12 302 PRO A N 1
ATOM 2358 C CA . PRO A 1 302 ? 50.388 -11.871 11.565 1.00 46.12 302 PRO A CA 1
ATOM 2359 C C . PRO A 1 302 ? 50.185 -10.657 12.476 1.00 46.12 302 PRO A C 1
ATOM 2361 O O . PRO A 1 302 ? 50.410 -10.725 13.689 1.00 46.12 302 PRO A O 1
ATOM 2364 N N . SER A 1 303 ? 49.757 -9.534 11.897 1.00 31.83 303 SER A N 1
ATOM 2365 C CA . SER A 1 303 ? 49.433 -8.324 12.645 1.00 31.83 303 SER A CA 1
ATOM 2366 C C . SER A 1 303 ? 47.930 -8.232 12.902 1.00 31.83 303 SER A C 1
ATOM 2368 O O . SER A 1 303 ? 47.080 -8.238 12.016 1.00 31.83 303 SER A O 1
ATOM 2370 N N . LYS A 1 304 ? 47.630 -8.190 14.196 1.00 36.41 304 LYS A N 1
ATOM 2371 C CA . LYS A 1 304 ? 46.317 -8.056 14.811 1.00 36.41 304 LYS A CA 1
ATOM 2372 C C . LYS A 1 304 ? 45.640 -6.748 14.403 1.00 36.41 304 LYS A C 1
ATOM 2374 O O . LYS A 1 304 ? 46.231 -5.687 14.585 1.00 36.41 304 LYS A O 1
ATOM 2379 N N . SER A 1 305 ? 44.388 -6.862 13.958 1.00 40.88 305 SER A N 1
ATOM 2380 C CA . SER A 1 305 ? 43.199 -6.026 14.240 1.00 40.88 305 SER A CA 1
ATOM 2381 C C . SER A 1 305 ? 42.269 -6.020 13.020 1.00 40.88 305 SER A C 1
ATOM 2383 O O . SER A 1 305 ? 42.153 -5.032 12.302 1.00 40.88 305 SER A O 1
ATOM 2385 N N . ALA A 1 306 ? 41.616 -7.158 12.765 1.00 52.53 306 ALA A N 1
ATOM 2386 C CA . ALA A 1 306 ? 40.476 -7.199 11.855 1.00 52.53 306 ALA A CA 1
ATOM 2387 C C . ALA A 1 306 ? 39.312 -6.438 12.509 1.00 52.53 306 ALA A C 1
ATOM 2389 O O . ALA A 1 306 ? 38.948 -6.705 13.658 1.00 52.53 306 ALA A O 1
ATOM 2390 N N . ALA A 1 307 ? 38.770 -5.448 11.802 1.00 64.62 307 ALA A N 1
ATOM 2391 C CA . ALA A 1 307 ? 37.503 -4.845 12.182 1.00 64.62 307 ALA A CA 1
ATOM 2392 C C . ALA A 1 307 ? 36.390 -5.773 11.684 1.00 64.62 307 ALA A C 1
ATOM 2394 O O . ALA A 1 307 ? 36.449 -6.254 10.554 1.00 64.62 307 ALA A O 1
ATOM 2395 N N . HIS A 1 308 ? 35.385 -6.029 12.513 1.00 80.81 308 HIS A N 1
ATOM 2396 C CA . HIS A 1 308 ? 34.251 -6.858 12.115 1.00 80.81 308 HIS A CA 1
ATOM 2397 C C . HIS A 1 308 ? 33.191 -5.971 11.469 1.00 80.81 308 HIS A C 1
ATOM 2399 O O . HIS A 1 308 ? 32.955 -4.842 11.913 1.00 80.81 308 HIS A O 1
ATOM 2405 N N . CYS A 1 309 ? 32.548 -6.468 10.417 1.00 80.00 309 CYS A N 1
ATOM 2406 C CA . CYS A 1 309 ? 31.432 -5.768 9.803 1.00 80.00 309 CYS A CA 1
ATOM 2407 C C . CYS A 1 309 ? 30.285 -5.634 10.820 1.00 80.00 309 CYS A C 1
ATOM 2409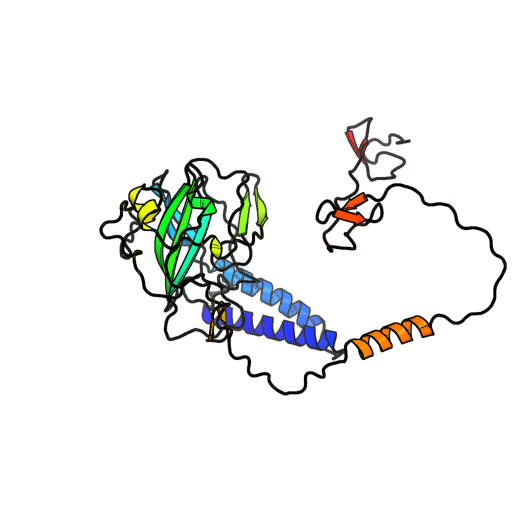 O O . CYS A 1 309 ? 29.783 -6.659 11.281 1.00 80.00 309 CYS A O 1
ATOM 2411 N N . PRO A 1 310 ? 29.792 -4.420 11.125 1.00 77.69 310 PRO A N 1
ATOM 2412 C CA . PRO A 1 310 ? 28.667 -4.253 12.046 1.00 77.69 310 PRO A CA 1
ATOM 2413 C C . PRO A 1 310 ? 27.339 -4.778 11.472 1.00 77.69 310 PRO A C 1
ATOM 2415 O O . PRO A 1 310 ? 26.367 -4.893 12.208 1.00 77.69 310 PRO A O 1
ATOM 2418 N N . HIS A 1 311 ? 27.285 -5.093 10.171 1.00 79.81 311 HIS A N 1
ATOM 2419 C CA . HIS A 1 311 ? 26.073 -5.568 9.501 1.00 79.81 311 HIS A CA 1
ATOM 2420 C C . HIS A 1 311 ? 25.984 -7.092 9.366 1.00 79.81 311 HIS A C 1
ATOM 2422 O O . HIS A 1 311 ? 24.881 -7.622 9.387 1.00 79.81 311 HIS A O 1
ATOM 2428 N N . CYS A 1 312 ? 27.108 -7.796 9.196 1.00 83.50 312 CYS A N 1
ATOM 2429 C CA . CYS A 1 312 ? 27.105 -9.255 9.003 1.00 83.50 312 CYS A CA 1
ATOM 2430 C C . CYS A 1 312 ? 28.094 -10.016 9.896 1.00 83.50 312 CYS A C 1
ATOM 2432 O O . CYS A 1 312 ? 28.140 -11.239 9.834 1.00 83.50 312 CYS A O 1
ATOM 2434 N N . GLY A 1 313 ? 28.913 -9.322 10.690 1.00 79.88 313 GLY A N 1
ATOM 2435 C CA . GLY A 1 313 ? 29.914 -9.934 11.566 1.00 79.88 313 GLY A CA 1
ATOM 2436 C C . GLY A 1 313 ? 31.166 -10.470 10.863 1.00 79.88 313 GLY A C 1
ATOM 2437 O O . GLY A 1 313 ? 32.115 -10.828 11.550 1.00 79.88 313 GLY A O 1
ATOM 2438 N N . GLY A 1 314 ? 31.205 -10.495 9.525 1.00 81.25 314 GLY A N 1
ATOM 2439 C CA . GLY A 1 314 ? 32.365 -10.967 8.762 1.00 81.25 314 GLY A CA 1
ATOM 2440 C C . GLY A 1 314 ? 33.592 -10.066 8.915 1.00 81.25 314 GLY A C 1
ATOM 2441 O O . GLY A 1 314 ? 33.462 -8.855 9.120 1.00 81.25 314 GLY A O 1
ATOM 2442 N N . ASP A 1 315 ? 34.783 -10.650 8.786 1.00 84.31 315 ASP A N 1
ATOM 2443 C CA . ASP A 1 315 ? 36.048 -9.923 8.871 1.00 84.31 315 ASP A CA 1
ATOM 2444 C C . ASP A 1 315 ? 36.190 -8.912 7.729 1.00 84.31 315 ASP A C 1
ATOM 2446 O O . ASP A 1 315 ? 35.967 -9.218 6.550 1.00 84.31 315 ASP A O 1
ATOM 2450 N N . VAL A 1 316 ? 36.589 -7.688 8.072 1.00 81.19 316 VAL A N 1
ATOM 2451 C CA . VAL A 1 316 ? 36.791 -6.602 7.114 1.00 81.19 316 VAL A CA 1
ATOM 2452 C C . VAL A 1 316 ? 38.197 -6.033 7.258 1.00 81.19 316 VAL A C 1
ATOM 2454 O O . VAL A 1 316 ? 38.704 -5.790 8.358 1.00 81.19 316 VAL A O 1
ATOM 2457 N N . ARG A 1 317 ? 38.839 -5.789 6.109 1.00 76.00 317 ARG A N 1
ATOM 2458 C CA . ARG A 1 317 ? 40.137 -5.109 6.058 1.00 76.00 317 ARG A CA 1
ATOM 2459 C C . ARG A 1 317 ? 39.996 -3.688 6.635 1.00 76.00 317 ARG A C 1
ATOM 2461 O O . ARG A 1 317 ? 39.075 -2.972 6.233 1.00 76.00 317 ARG A O 1
ATOM 2468 N N . PRO A 1 318 ? 40.893 -3.241 7.531 1.00 70.19 318 PRO A N 1
ATOM 2469 C CA . PRO A 1 318 ? 40.847 -1.887 8.078 1.00 70.19 318 PRO A CA 1
ATOM 2470 C C . PRO A 1 318 ? 40.809 -0.821 6.973 1.00 70.19 318 PRO A C 1
ATOM 2472 O O . PRO A 1 318 ? 41.630 -0.841 6.058 1.00 70.19 318 PRO A O 1
ATOM 2475 N N . GLY A 1 319 ? 39.848 0.104 7.050 1.00 68.88 319 GLY A N 1
ATOM 2476 C CA . GLY A 1 319 ? 39.675 1.181 6.067 1.00 68.88 319 GLY A CA 1
ATOM 2477 C C . GLY A 1 319 ? 38.928 0.798 4.781 1.00 68.88 319 GLY A C 1
ATOM 2478 O O . GLY A 1 319 ? 38.820 1.636 3.885 1.00 68.88 319 GLY A O 1
ATOM 2479 N N . ALA A 1 320 ? 38.396 -0.426 4.667 1.00 76.12 320 ALA A N 1
ATOM 2480 C CA . ALA A 1 320 ? 37.525 -0.789 3.551 1.00 76.12 320 ALA A CA 1
ATOM 2481 C C . ALA A 1 320 ? 36.253 0.074 3.558 1.00 76.12 320 ALA A C 1
ATOM 2483 O O . ALA A 1 320 ? 35.601 0.203 4.589 1.00 76.12 320 ALA A O 1
ATOM 2484 N N . LYS A 1 321 ? 35.895 0.654 2.405 1.00 77.25 321 LYS A N 1
ATOM 2485 C CA . LYS A 1 321 ? 34.677 1.473 2.245 1.00 77.25 321 LYS A CA 1
ATOM 2486 C C . LYS A 1 321 ? 33.399 0.635 2.164 1.00 77.25 321 LYS A C 1
ATOM 2488 O O . LYS A 1 321 ? 32.322 1.144 2.445 1.00 77.25 3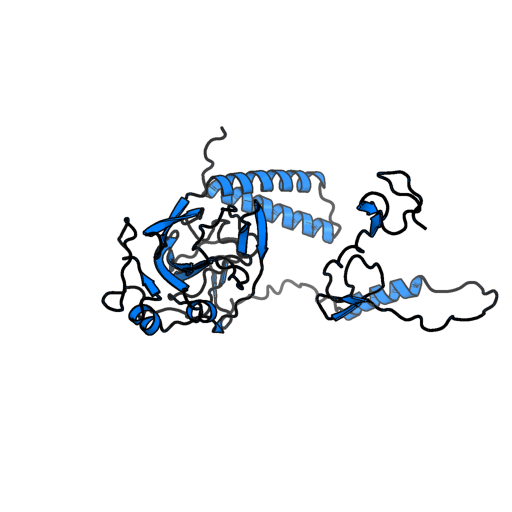21 LYS A O 1
ATOM 2493 N N . PHE A 1 322 ? 33.527 -0.640 1.805 1.00 81.50 322 PHE A N 1
ATOM 2494 C CA . PHE A 1 322 ? 32.439 -1.607 1.687 1.00 81.50 322 PHE A CA 1
ATOM 2495 C C . PHE A 1 322 ? 32.888 -2.949 2.266 1.00 81.50 322 PHE A C 1
ATOM 2497 O O . PHE A 1 322 ? 34.074 -3.287 2.219 1.00 81.50 322 PHE A O 1
ATOM 2504 N N . CYS A 1 323 ? 31.954 -3.709 2.830 1.00 84.19 323 CYS A N 1
ATOM 2505 C CA . CYS A 1 323 ? 32.221 -5.052 3.324 1.00 84.19 323 CYS A CA 1
ATOM 2506 C C . CYS A 1 323 ? 32.330 -6.035 2.151 1.00 84.19 323 CYS A C 1
ATOM 2508 O O . CYS A 1 323 ? 31.375 -6.200 1.397 1.00 84.19 323 CYS A O 1
ATOM 2510 N N . GLY A 1 324 ? 33.457 -6.745 2.045 1.00 80.56 324 GLY A N 1
ATOM 2511 C CA . GLY A 1 324 ? 33.662 -7.770 1.013 1.00 80.56 324 GLY A CA 1
ATOM 2512 C C . GLY A 1 324 ? 32.786 -9.022 1.159 1.00 80.56 324 GLY A C 1
ATOM 2513 O O . GLY A 1 324 ? 32.766 -9.833 0.248 1.00 80.56 324 GLY A O 1
ATOM 2514 N N . HIS A 1 325 ? 32.068 -9.179 2.280 1.00 81.69 325 HIS A N 1
ATOM 2515 C CA . HIS A 1 325 ? 31.152 -10.303 2.506 1.00 81.69 325 HIS A CA 1
ATOM 2516 C C . HIS A 1 325 ? 29.686 -9.960 2.206 1.00 81.69 325 HIS A C 1
ATOM 2518 O O . HIS A 1 325 ? 28.981 -10.782 1.639 1.00 81.69 325 HIS A O 1
ATOM 2524 N N . CYS A 1 326 ? 29.197 -8.775 2.601 1.00 81.44 326 CYS A N 1
ATOM 2525 C CA . CYS A 1 326 ? 27.773 -8.422 2.467 1.00 81.44 326 CYS A CA 1
ATOM 2526 C C . CYS A 1 326 ? 27.490 -7.218 1.555 1.00 81.44 326 CYS A C 1
ATOM 2528 O O . CYS A 1 326 ? 26.339 -6.806 1.438 1.00 81.44 326 CYS A O 1
ATOM 2530 N N . GLY A 1 327 ? 28.518 -6.602 0.963 1.00 78.19 327 GLY A N 1
ATOM 2531 C CA . GLY A 1 327 ? 28.387 -5.486 0.016 1.00 78.19 327 GLY A CA 1
ATOM 2532 C C . GLY A 1 327 ? 27.955 -4.144 0.622 1.00 78.19 327 GLY A C 1
ATOM 2533 O O . GLY A 1 327 ? 28.063 -3.112 -0.038 1.00 78.19 327 GLY A O 1
ATOM 2534 N N . LYS A 1 328 ? 27.508 -4.109 1.885 1.00 76.44 328 LYS A N 1
ATOM 2535 C CA . LYS A 1 328 ? 27.109 -2.869 2.570 1.00 76.44 328 LYS A CA 1
ATOM 2536 C C . LYS A 1 328 ? 28.314 -1.962 2.832 1.00 76.44 328 LYS A C 1
ATOM 2538 O O . LYS A 1 328 ? 29.414 -2.432 3.135 1.00 76.44 328 LYS A O 1
ATOM 2543 N N . ALA A 1 329 ? 28.089 -0.652 2.732 1.00 82.25 329 ALA A N 1
ATOM 2544 C CA . ALA A 1 329 ? 29.095 0.359 3.031 1.00 82.25 329 ALA A CA 1
ATOM 2545 C C . ALA A 1 329 ? 29.533 0.274 4.500 1.00 82.25 329 ALA A C 1
ATOM 2547 O O . ALA A 1 329 ? 28.708 0.125 5.400 1.00 82.25 329 ALA A O 1
ATOM 2548 N N . MET A 1 330 ? 30.836 0.368 4.739 1.00 81.88 330 MET A N 1
ATOM 2549 C CA . MET A 1 330 ? 31.376 0.459 6.090 1.00 81.88 330 MET A CA 1
ATOM 2550 C C . MET A 1 330 ? 31.230 1.899 6.594 1.00 81.88 330 MET A C 1
ATOM 2552 O O . MET A 1 330 ? 31.371 2.833 5.798 1.00 81.88 330 MET A O 1
ATOM 2556 N N . PRO A 1 331 ? 30.999 2.106 7.903 1.00 68.94 331 PRO A N 1
ATOM 2557 C CA . PRO A 1 331 ? 31.000 3.442 8.478 1.00 68.94 331 PRO A CA 1
ATOM 2558 C C . PRO A 1 331 ? 32.315 4.153 8.128 1.00 68.94 331 PRO A C 1
ATOM 2560 O O . PRO A 1 331 ? 33.383 3.543 8.269 1.00 68.94 331 PRO A O 1
ATOM 2563 N N . PRO A 1 332 ? 32.276 5.413 7.657 1.00 60.59 332 PRO A N 1
ATOM 2564 C CA . PRO A 1 332 ? 33.497 6.152 7.384 1.00 60.59 332 PRO A CA 1
ATOM 2565 C C . PRO A 1 332 ? 34.342 6.210 8.665 1.00 60.59 332 PRO A C 1
ATOM 2567 O O . PRO A 1 332 ? 33.777 6.325 9.757 1.00 60.59 332 PRO A O 1
ATOM 2570 N N . PRO A 1 333 ? 35.682 6.117 8.567 1.00 56.56 333 PRO A N 1
ATOM 2571 C CA . PRO A 1 333 ? 36.542 6.248 9.734 1.00 56.56 333 PRO A CA 1
ATOM 2572 C C . PRO A 1 333 ? 36.209 7.571 10.419 1.00 56.56 333 PRO A C 1
ATOM 2574 O O . PRO A 1 333 ? 36.290 8.627 9.789 1.00 56.56 333 PRO A O 1
ATOM 2577 N N . SER A 1 334 ? 35.767 7.485 11.675 1.00 55.03 334 SER A N 1
ATOM 2578 C CA . SER A 1 334 ? 35.272 8.618 12.453 1.00 55.03 334 SER A CA 1
ATOM 2579 C C . SER A 1 334 ? 36.242 9.789 12.336 1.00 55.03 334 SER A C 1
ATOM 2581 O O . SER A 1 334 ? 37.419 9.648 12.686 1.00 55.03 334 SER A O 1
ATOM 2583 N N . ALA A 1 335 ? 35.759 10.922 11.822 1.00 56.75 335 ALA A N 1
ATOM 2584 C CA . ALA A 1 335 ? 36.518 12.161 11.813 1.00 56.75 335 ALA A CA 1
ATOM 2585 C C . ALA A 1 335 ? 36.940 12.470 13.253 1.00 56.75 335 ALA A C 1
ATOM 2587 O O . ALA A 1 335 ? 36.115 12.497 14.168 1.00 56.75 335 ALA A O 1
ATOM 2588 N N . SER A 1 336 ? 38.238 12.640 13.476 1.00 68.69 336 SER A N 1
ATOM 2589 C CA . SER A 1 336 ? 38.743 13.083 14.767 1.00 68.69 336 SER A CA 1
ATOM 2590 C C . SER A 1 336 ? 38.460 14.577 14.907 1.00 68.69 336 SER A C 1
ATOM 2592 O O . SER A 1 336 ? 38.614 15.342 13.960 1.00 68.69 336 SER A O 1
ATOM 2594 N N . LEU A 1 337 ? 38.018 15.019 16.082 1.00 79.56 337 LEU A N 1
ATOM 2595 C CA . LEU A 1 337 ? 37.825 16.445 16.347 1.00 79.56 337 LEU A CA 1
ATOM 2596 C C . LEU A 1 337 ? 39.165 17.084 16.718 1.00 79.56 337 LEU A C 1
ATOM 2598 O O . LEU A 1 337 ? 39.982 16.487 17.423 1.00 79.56 337 LEU A O 1
ATOM 2602 N N . CYS A 1 338 ? 39.400 18.311 16.258 1.00 79.75 338 CYS A N 1
ATOM 2603 C CA . CYS A 1 338 ? 40.586 19.067 16.629 1.00 79.75 338 CYS A CA 1
ATOM 2604 C C . CYS A 1 338 ? 40.555 19.359 18.140 1.00 79.75 338 CYS A C 1
ATOM 2606 O O . CYS A 1 338 ? 39.632 20.034 18.595 1.00 79.75 338 CYS A O 1
ATOM 2608 N N . PRO A 1 339 ? 41.571 18.963 18.925 1.00 79.12 339 PRO A N 1
ATOM 2609 C CA . PRO A 1 339 ? 41.584 19.213 20.367 1.00 79.12 339 PRO A CA 1
ATOM 2610 C C . PRO A 1 339 ? 41.688 20.704 20.725 1.00 79.12 339 PRO A C 1
ATOM 2612 O O . PRO A 1 339 ? 41.432 21.073 21.864 1.00 79.12 339 PRO A O 1
ATOM 2615 N N . ALA A 1 340 ? 42.073 21.565 19.774 1.00 82.44 340 ALA A N 1
ATOM 2616 C CA . ALA A 1 340 ? 42.221 23.000 20.003 1.00 82.44 340 ALA A CA 1
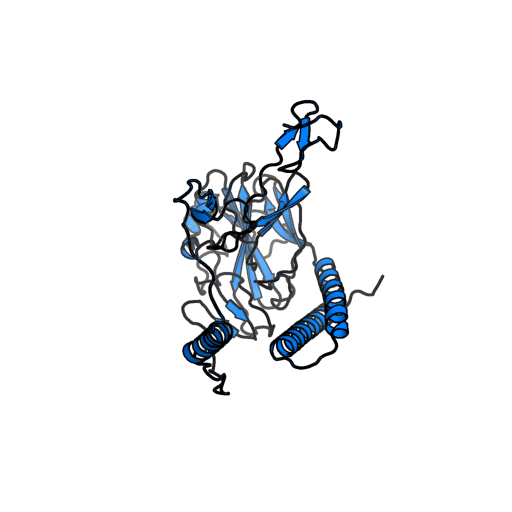ATOM 2617 C C . ALA A 1 340 ? 40.963 23.817 19.665 1.00 82.44 340 ALA A C 1
ATOM 2619 O O . ALA A 1 340 ? 40.690 24.799 20.344 1.00 82.44 340 ALA A O 1
ATOM 2620 N N . CYS A 1 341 ? 40.209 23.451 18.621 1.00 85.31 341 CYS A N 1
ATOM 2621 C CA . CYS A 1 341 ? 39.048 24.238 18.175 1.00 85.31 341 CYS A CA 1
ATOM 2622 C C . CYS A 1 341 ? 37.748 23.439 18.028 1.00 85.31 341 CYS A C 1
ATOM 2624 O O . CYS A 1 341 ? 36.721 24.024 17.703 1.00 85.31 341 CYS A O 1
ATOM 2626 N N . GLY A 1 342 ? 37.782 22.117 18.212 1.00 80.19 342 GLY A N 1
ATOM 2627 C CA . GLY A 1 342 ? 36.624 21.238 18.045 1.00 80.19 342 GLY A CA 1
ATOM 2628 C C . GLY A 1 342 ? 36.182 21.015 16.596 1.00 80.19 342 GLY A C 1
ATOM 2629 O O . GLY A 1 342 ? 35.253 20.252 16.375 1.00 80.19 342 GLY A O 1
ATOM 2630 N N . GLY A 1 343 ? 36.830 21.643 15.607 1.00 80.06 343 GLY A N 1
ATOM 2631 C CA . GLY A 1 343 ? 36.515 21.443 14.191 1.00 80.06 343 GLY A CA 1
ATOM 2632 C C . GLY A 1 343 ? 36.885 20.041 13.707 1.00 80.06 343 GLY A C 1
ATOM 2633 O O . GLY A 1 343 ? 37.880 19.469 14.160 1.00 80.06 343 GLY A O 1
ATOM 2634 N N . GLU A 1 344 ? 36.103 19.496 12.779 1.00 81.62 344 GLU A N 1
ATOM 2635 C CA . GLU A 1 344 ? 36.336 18.166 12.216 1.00 81.62 344 GLU A CA 1
ATOM 2636 C C . GLU A 1 344 ? 37.674 18.088 11.474 1.00 81.62 344 GLU A C 1
ATOM 2638 O O . GLU A 1 344 ? 38.046 18.963 10.684 1.00 81.62 344 GLU A O 1
ATOM 2643 N N . VAL A 1 345 ? 38.414 17.011 11.724 1.00 81.12 345 VAL A N 1
ATOM 2644 C CA . VAL A 1 345 ? 39.704 16.740 11.102 1.00 81.12 345 VAL A CA 1
ATOM 2645 C C . VAL A 1 345 ? 39.593 15.460 10.289 1.00 81.12 345 VAL A C 1
ATOM 2647 O O . VAL A 1 345 ? 39.183 14.405 10.775 1.00 81.12 345 VAL A O 1
ATOM 2650 N N . ARG A 1 346 ? 40.015 15.547 9.024 1.00 74.31 346 ARG A N 1
ATOM 2651 C CA . ARG A 1 346 ? 40.149 14.370 8.167 1.00 74.31 346 ARG A CA 1
ATOM 2652 C C . ARG A 1 346 ? 41.183 13.400 8.759 1.00 74.31 346 ARG A C 1
ATOM 2654 O O . ARG A 1 346 ? 42.271 13.848 9.137 1.00 74.31 346 ARG A O 1
ATOM 2661 N N . PRO A 1 347 ? 40.904 12.087 8.778 1.00 72.50 347 PRO A N 1
ATOM 2662 C CA . PRO A 1 347 ? 41.866 11.088 9.232 1.00 72.50 347 PRO A CA 1
ATOM 2663 C C . PRO A 1 347 ? 43.224 11.248 8.527 1.00 72.50 347 PRO A C 1
ATOM 2665 O O . PRO A 1 347 ? 43.290 11.298 7.300 1.00 72.50 347 PRO A O 1
ATOM 2668 N N . GLY A 1 348 ? 44.306 11.364 9.305 1.00 72.94 348 GLY A N 1
ATOM 2669 C CA . GLY A 1 348 ? 45.676 11.518 8.793 1.00 72.94 348 GLY A CA 1
ATOM 2670 C C . GLY A 1 348 ? 46.135 12.953 8.486 1.00 72.94 348 GLY A C 1
ATOM 2671 O O . GLY A 1 348 ? 47.242 13.132 7.973 1.00 72.94 348 GLY A O 1
ATOM 2672 N N . ALA A 1 349 ? 45.342 13.989 8.789 1.00 79.25 349 ALA A N 1
ATOM 2673 C CA . ALA A 1 349 ? 45.771 15.378 8.603 1.00 79.25 349 ALA A CA 1
ATOM 2674 C C . ALA A 1 349 ? 46.815 15.812 9.653 1.00 79.25 349 ALA A C 1
ATOM 2676 O O . ALA A 1 349 ? 46.570 15.732 10.852 1.00 79.25 349 ALA A O 1
ATOM 2677 N N . LYS A 1 350 ? 47.959 16.344 9.197 1.00 82.50 350 LYS A N 1
ATOM 2678 C CA . LYS A 1 350 ? 49.043 16.867 10.063 1.00 82.50 350 LYS A CA 1
ATOM 2679 C C . LYS A 1 350 ? 48.734 18.240 10.681 1.00 82.50 350 LYS A C 1
ATOM 2681 O O . LYS A 1 350 ? 49.391 18.662 11.633 1.00 82.50 350 LYS A O 1
ATOM 2686 N N . PHE A 1 351 ? 47.758 18.950 10.114 1.00 85.12 351 PHE A N 1
ATOM 2687 C CA . PHE A 1 351 ? 47.322 20.279 10.535 1.00 85.12 351 PHE A CA 1
ATOM 2688 C C . PHE A 1 351 ? 45.800 20.388 10.421 1.00 85.12 351 PHE A C 1
ATOM 2690 O O . PHE A 1 351 ? 45.198 19.827 9.504 1.00 85.12 351 PHE A O 1
ATOM 2697 N N . CYS A 1 352 ? 45.176 21.124 11.337 1.00 86.19 352 CYS A N 1
ATOM 2698 C CA . CYS A 1 352 ? 43.748 21.407 11.299 1.00 86.19 352 CYS A CA 1
ATOM 2699 C C . CYS A 1 352 ? 43.428 22.422 10.192 1.00 86.19 352 CYS A C 1
ATOM 2701 O O . CYS A 1 352 ? 43.958 23.532 10.199 1.00 86.19 352 CYS A O 1
ATOM 2703 N N . GLY A 1 353 ? 42.506 22.079 9.287 1.00 82.69 353 GLY A N 1
ATOM 2704 C CA . GLY A 1 353 ? 42.051 22.982 8.222 1.00 82.69 353 GLY A CA 1
ATOM 2705 C C . GLY A 1 353 ? 41.230 24.184 8.707 1.00 82.69 353 GLY A C 1
ATOM 2706 O O . GLY A 1 353 ? 41.068 25.135 7.954 1.00 82.69 353 GLY A O 1
ATOM 2707 N N . HIS A 1 354 ? 40.735 24.162 9.952 1.00 85.69 354 HIS A N 1
ATOM 2708 C CA . HIS A 1 354 ? 39.948 25.258 10.530 1.00 85.69 354 HIS A CA 1
ATOM 2709 C C . HIS A 1 354 ? 40.800 26.278 11.295 1.00 85.69 354 HIS A C 1
ATOM 2711 O O . HIS A 1 354 ? 40.533 27.471 11.211 1.00 85.69 354 HIS A O 1
ATOM 2717 N N . CYS A 1 355 ? 41.806 25.836 12.060 1.00 85.81 355 CYS A N 1
ATOM 2718 C CA . CYS A 1 355 ? 42.587 26.728 12.931 1.00 85.81 355 CYS A CA 1
ATOM 2719 C C . CYS A 1 355 ? 44.105 26.695 12.696 1.00 85.81 355 CYS A C 1
ATOM 2721 O O . CYS A 1 355 ? 44.835 27.421 13.364 1.00 85.81 355 CYS A O 1
ATOM 2723 N N . GLY A 1 356 ? 44.607 25.852 11.787 1.00 82.62 356 GLY A N 1
ATOM 2724 C CA . GLY A 1 356 ? 46.038 25.744 11.473 1.00 82.62 356 GLY A CA 1
ATOM 2725 C C . GLY A 1 356 ? 46.882 25.003 12.518 1.00 82.62 356 GLY A C 1
ATOM 2726 O O . GLY A 1 356 ? 48.074 24.795 12.298 1.00 82.62 356 GLY A O 1
ATOM 2727 N N . GLN A 1 357 ? 46.288 24.567 13.635 1.00 86.56 357 GLN A N 1
ATOM 2728 C CA . GLN A 1 357 ? 46.992 23.841 14.694 1.00 86.56 357 GLN A CA 1
ATOM 2729 C C . GLN A 1 357 ? 47.563 22.517 14.176 1.00 86.56 357 GLN A C 1
ATOM 2731 O O . GLN A 1 357 ? 46.865 21.753 13.508 1.00 86.56 357 GLN A O 1
ATOM 2736 N N . SER A 1 358 ? 48.816 22.214 14.525 1.00 87.50 358 SER A N 1
ATOM 2737 C CA . SER A 1 358 ? 49.424 20.918 14.213 1.00 87.50 358 SER A CA 1
ATOM 2738 C C . SER A 1 358 ? 48.796 19.805 15.054 1.00 87.50 358 SER A C 1
ATOM 2740 O O . SER A 1 358 ? 48.679 19.920 16.275 1.00 87.50 358 SER A O 1
ATOM 2742 N N . LEU A 1 359 ? 48.394 18.735 14.377 1.00 78.38 359 LEU A N 1
ATOM 2743 C CA . LEU A 1 359 ? 47.791 17.540 14.951 1.00 78.38 359 LEU A CA 1
ATOM 2744 C C . LEU A 1 359 ? 48.858 16.448 14.858 1.00 78.38 359 LEU A C 1
ATOM 2746 O O . LEU A 1 359 ? 49.232 16.050 13.754 1.00 78.38 359 LEU A O 1
ATOM 2750 N N . LYS A 1 360 ? 49.447 16.096 16.004 1.00 64.19 360 LYS A N 1
ATOM 2751 C CA . LYS A 1 360 ? 50.518 15.097 16.099 1.00 64.19 360 LYS A CA 1
ATOM 2752 C C . LYS A 1 360 ? 49.972 13.683 16.102 1.00 64.19 360 LYS A C 1
ATOM 2754 O O . LYS A 1 360 ? 48.941 13.475 16.778 1.00 64.19 360 LYS A O 1
#

Secondary structure (DSSP, 8-state):
------HHHHHHHHHHHHHHHHHHHHHHHTT----HHHHHHHHHHHHHHHHHHHHH--EEEEEE-TTT--EEEEE---S-TTSTTS-SSS------BPPTTEEEEEEEEE--SS----SS-EEEE-SS--EEHHHHTSTTEEEEEEEEEETTEEEEEEEEEESS--TT---PPPTT-S-EEEE-TTSPEEEE-----GGGEE---HHHHHTTSEEEE-TT-TT--EE-SSTT-TTSS--S--SPEEEETTEEEBTTB--------S------HHHHHHHHHHHHHHT-----------PPPPPP-PEEPTTT--EE-TT-SB-TTT-PBPPPPPPEEPTTT--EE-TT-SB-TTT--B--